Protein AF-A0A5K8AFX7-F1 (afdb_monomer)

Structure (mmCIF, N/CA/C/O backbone):
data_AF-A0A5K8AFX7-F1
#
_entry.id   AF-A0A5K8AFX7-F1
#
loop_
_atom_site.group_PDB
_atom_site.id
_atom_site.type_symbol
_atom_site.label_atom_id
_atom_site.label_alt_id
_atom_site.label_comp_id
_atom_site.label_asym_id
_atom_site.label_entity_id
_atom_site.label_seq_id
_atom_site.pdbx_PDB_ins_code
_atom_site.Cartn_x
_atom_site.Cartn_y
_atom_site.Cartn_z
_atom_site.occupancy
_atom_site.B_iso_or_equiv
_atom_site.auth_seq_id
_atom_site.auth_comp_id
_atom_site.auth_asym_id
_atom_site.auth_atom_id
_atom_site.pdbx_PDB_model_num
ATOM 1 N N . MET A 1 1 ? 20.899 23.010 -37.017 1.00 44.38 1 MET A N 1
ATOM 2 C CA . MET A 1 1 ? 21.770 23.442 -35.903 1.00 44.38 1 MET A CA 1
ATOM 3 C C . MET A 1 1 ? 21.121 23.046 -34.572 1.00 44.38 1 MET A C 1
ATOM 5 O O . MET A 1 1 ? 20.291 23.799 -34.090 1.00 44.38 1 MET A O 1
ATOM 9 N N . PRO A 1 2 ? 21.438 21.874 -33.989 1.00 50.75 2 PRO A N 1
ATOM 10 C CA . PRO A 1 2 ? 20.980 21.478 -32.644 1.00 50.75 2 PRO A CA 1
ATOM 11 C C . PRO A 1 2 ? 21.749 22.165 -31.497 1.00 50.75 2 PRO A C 1
ATOM 13 O O . PRO A 1 2 ? 21.364 22.061 -30.339 1.00 50.75 2 PRO A O 1
ATOM 16 N N . ALA A 1 3 ? 22.841 22.873 -31.802 1.00 48.16 3 ALA A N 1
ATOM 17 C CA . ALA A 1 3 ? 23.833 23.356 -30.836 1.00 48.16 3 ALA A CA 1
ATOM 18 C C . ALA A 1 3 ? 23.407 24.559 -29.958 1.00 48.16 3 ALA A C 1
ATOM 20 O O . ALA A 1 3 ? 24.228 25.065 -29.203 1.00 48.16 3 ALA A O 1
ATOM 21 N N . GLN A 1 4 ? 22.159 25.033 -30.054 1.00 48.62 4 GLN A N 1
ATOM 22 C CA . GLN A 1 4 ? 21.640 26.168 -29.262 1.00 48.62 4 GLN A CA 1
ATOM 23 C C . GLN A 1 4 ? 20.670 25.755 -28.148 1.00 48.62 4 GLN A C 1
ATOM 25 O O . GLN A 1 4 ? 20.124 26.604 -27.450 1.00 48.62 4 GLN A O 1
ATOM 30 N N . LEU A 1 5 ? 20.434 24.458 -27.994 1.00 48.72 5 LEU A N 1
ATOM 31 C CA . LEU A 1 5 ? 19.514 23.905 -27.011 1.00 48.72 5 LEU A CA 1
ATOM 32 C C . LEU A 1 5 ? 20.309 23.375 -25.813 1.00 48.72 5 LEU A C 1
ATOM 34 O O . LEU A 1 5 ? 21.374 22.785 -25.997 1.00 48.72 5 LEU A O 1
ATOM 38 N N . SER A 1 6 ? 19.804 23.582 -24.591 1.00 57.97 6 SER A N 1
ATOM 39 C CA . SER A 1 6 ? 20.392 22.963 -23.395 1.00 57.97 6 SER A CA 1
ATOM 40 C C . SER A 1 6 ? 20.375 21.434 -23.531 1.00 57.97 6 SER A C 1
ATOM 42 O O . SER A 1 6 ? 19.555 20.895 -24.276 1.00 57.97 6 SER A O 1
ATOM 44 N N . GLY A 1 7 ? 21.247 20.717 -22.811 1.00 60.28 7 GLY A N 1
ATOM 45 C CA . GLY A 1 7 ? 21.306 19.247 -22.885 1.00 60.28 7 GLY A CA 1
ATOM 46 C C . GLY A 1 7 ? 19.930 18.583 -22.716 1.00 60.28 7 GLY A C 1
ATOM 47 O O . GLY A 1 7 ? 19.561 17.725 -23.512 1.00 60.28 7 GLY A O 1
ATOM 48 N N . GLY A 1 8 ? 19.103 19.087 -21.791 1.00 62.56 8 GLY A N 1
ATOM 49 C CA . GLY A 1 8 ? 17.728 18.607 -21.599 1.00 62.56 8 GLY A CA 1
ATOM 50 C C . GLY A 1 8 ? 16.756 18.960 -22.736 1.00 62.56 8 GLY A C 1
ATOM 51 O O . GLY A 1 8 ? 15.809 18.223 -22.986 1.00 62.56 8 GLY A O 1
ATOM 52 N N . MET A 1 9 ? 16.975 20.056 -23.469 1.00 62.50 9 MET A N 1
ATOM 53 C CA . MET A 1 9 ? 16.182 20.387 -24.662 1.00 62.50 9 MET A CA 1
ATOM 54 C C . MET A 1 9 ? 16.579 19.529 -25.871 1.00 62.50 9 MET A C 1
ATOM 56 O O . MET A 1 9 ? 15.711 19.114 -26.634 1.00 62.50 9 MET A O 1
ATOM 60 N N . GLN A 1 10 ? 17.868 19.218 -26.044 1.00 61.81 10 GLN A N 1
ATOM 61 C CA . GLN A 1 10 ? 18.323 18.314 -27.109 1.00 61.81 10 GLN A CA 1
ATOM 62 C C . GLN A 1 10 ? 17.774 16.897 -26.922 1.00 61.81 10 GLN A C 1
ATOM 64 O O . GLN A 1 10 ? 17.395 16.243 -27.895 1.00 61.81 10 GLN A O 1
ATOM 69 N N . GLN A 1 11 ? 17.682 16.442 -25.675 1.00 58.56 11 GLN A N 1
ATOM 70 C CA . GLN A 1 11 ? 17.148 15.124 -25.360 1.00 58.56 11 GLN A CA 1
ATOM 71 C C . GLN A 1 11 ? 15.632 15.028 -25.543 1.00 58.56 11 GLN A C 1
ATOM 73 O O . GLN A 1 11 ? 15.166 14.063 -26.150 1.00 58.56 11 GLN A O 1
ATOM 78 N N . ARG A 1 12 ? 14.875 16.064 -25.151 1.00 65.31 12 ARG A N 1
ATOM 79 C CA . ARG A 1 12 ? 13.441 16.162 -25.478 1.00 65.31 12 ARG A CA 1
ATOM 80 C C . ARG A 1 12 ? 13.184 16.097 -26.976 1.00 65.31 12 ARG A C 1
ATOM 82 O O . ARG A 1 12 ? 12.272 15.407 -27.400 1.00 65.31 12 ARG A O 1
ATOM 89 N N . VAL A 1 13 ? 14.013 16.750 -27.794 1.00 70.06 13 VAL A N 1
ATOM 90 C CA . VAL A 1 13 ? 13.894 16.680 -29.261 1.00 70.06 13 VAL A CA 1
ATOM 91 C C . VAL A 1 13 ? 14.165 15.264 -29.786 1.00 70.06 13 VAL A C 1
ATOM 93 O O . VAL A 1 13 ? 13.505 14.830 -30.727 1.00 70.06 13 VAL A O 1
ATOM 96 N N . GLY A 1 14 ? 15.105 14.527 -29.187 1.00 66.88 14 GLY A N 1
ATOM 97 C CA . GLY A 1 14 ? 15.392 13.136 -29.549 1.00 66.88 14 GLY A CA 1
ATOM 98 C C . GLY A 1 14 ? 14.233 12.185 -29.243 1.00 66.88 14 GLY A C 1
ATOM 99 O O . GLY A 1 14 ? 13.843 11.410 -30.117 1.00 66.88 14 GLY A O 1
ATOM 100 N N . LEU A 1 15 ? 13.659 12.295 -28.041 1.00 67.25 15 LEU A N 1
ATOM 101 C CA . LEU A 1 15 ? 12.534 11.473 -27.590 1.00 67.25 15 LEU A CA 1
ATOM 102 C C . LEU A 1 15 ? 11.233 11.848 -28.314 1.00 67.25 15 LEU A C 1
ATOM 104 O O . LEU A 1 15 ? 10.560 10.981 -28.862 1.00 67.25 15 LEU A O 1
ATOM 108 N N . ALA A 1 16 ? 10.944 13.146 -28.435 1.00 65.62 16 ALA A N 1
ATOM 109 C CA . ALA A 1 16 ? 9.805 13.648 -29.198 1.00 65.62 16 ALA A CA 1
ATOM 110 C C . ALA A 1 16 ? 9.885 13.243 -30.673 1.00 65.62 16 ALA A C 1
ATOM 112 O O . ALA A 1 16 ? 8.862 12.949 -31.271 1.00 65.62 16 ALA A O 1
ATOM 113 N N . ARG A 1 17 ? 11.082 13.167 -31.272 1.00 68.44 17 ARG A N 1
ATOM 114 C CA . ARG A 1 17 ? 11.242 12.663 -32.645 1.00 68.44 17 ARG A CA 1
ATOM 115 C C . ARG A 1 17 ? 10.926 11.170 -32.758 1.00 68.44 17 ARG A C 1
ATOM 117 O O . ARG A 1 17 ? 10.368 10.770 -33.772 1.00 68.44 17 ARG A O 1
ATOM 124 N N . ALA A 1 18 ? 11.285 10.365 -31.757 1.00 65.00 18 ALA A N 1
ATOM 125 C CA . ALA A 1 18 ? 10.925 8.948 -31.722 1.00 65.00 18 ALA A CA 1
ATOM 126 C C . ALA A 1 18 ? 9.407 8.756 -31.536 1.00 65.00 18 ALA A C 1
ATOM 128 O O . ALA A 1 18 ? 8.814 7.936 -32.224 1.00 65.00 18 ALA A O 1
ATOM 129 N N . LEU A 1 19 ? 8.774 9.577 -30.692 1.00 62.88 19 LEU A N 1
ATOM 130 C CA . LEU A 1 19 ? 7.328 9.555 -30.425 1.00 62.88 19 LEU A CA 1
ATOM 131 C C . LEU A 1 19 ? 6.469 10.169 -31.544 1.00 62.88 19 LEU A C 1
ATOM 133 O O . LEU A 1 19 ? 5.328 9.751 -31.746 1.00 62.88 19 LEU A O 1
ATOM 137 N N . ALA A 1 20 ? 7.015 11.145 -32.277 1.00 64.19 20 ALA A N 1
ATOM 138 C CA . ALA A 1 20 ? 6.378 11.798 -33.424 1.00 64.19 20 ALA A CA 1
ATOM 139 C C . ALA A 1 20 ? 6.356 10.915 -34.679 1.00 64.19 20 ALA A C 1
ATOM 141 O O . ALA A 1 20 ? 5.680 11.252 -35.651 1.00 64.19 20 ALA A O 1
ATOM 142 N N . LEU A 1 21 ? 7.085 9.795 -34.676 1.00 64.94 21 LEU A N 1
ATOM 143 C CA . LEU A 1 21 ? 6.843 8.726 -35.634 1.00 64.94 21 LEU A CA 1
ATOM 144 C C . LEU A 1 21 ? 5.501 8.093 -35.275 1.00 64.94 21 LEU A C 1
ATOM 146 O O . LEU A 1 21 ? 5.313 7.620 -34.155 1.00 64.94 21 LEU A O 1
ATOM 150 N N . ASP A 1 22 ? 4.561 8.096 -36.214 1.00 68.44 22 ASP A N 1
ATOM 151 C CA . ASP A 1 22 ? 3.226 7.511 -36.061 1.00 68.44 22 ASP A CA 1
ATOM 152 C C . ASP A 1 22 ? 3.280 5.970 -36.097 1.00 68.44 22 ASP A C 1
ATOM 154 O O . ASP A 1 22 ? 2.749 5.321 -36.990 1.00 68.44 22 ASP A O 1
ATOM 158 N N . ALA A 1 23 ? 4.053 5.383 -35.181 1.00 75.19 23 ALA A N 1
ATOM 159 C CA . ALA A 1 23 ? 4.210 3.948 -35.003 1.00 75.19 23 ALA A CA 1
ATOM 160 C C . ALA A 1 23 ? 3.398 3.480 -33.792 1.00 75.19 23 ALA A C 1
ATOM 162 O O . ALA A 1 23 ? 3.506 4.074 -32.723 1.00 75.19 23 ALA A O 1
ATOM 163 N N . ASP A 1 24 ? 2.645 2.389 -33.935 1.00 83.19 24 ASP A N 1
ATOM 164 C CA . ASP A 1 24 ? 1.852 1.806 -32.839 1.00 83.19 24 ASP A CA 1
ATOM 165 C C . ASP A 1 24 ? 2.723 1.135 -31.760 1.00 83.19 24 ASP A C 1
ATOM 167 O O . ASP A 1 24 ? 2.316 1.004 -30.601 1.00 83.19 24 ASP A O 1
ATOM 171 N N . ILE A 1 25 ? 3.928 0.698 -32.149 1.00 87.50 25 ILE A N 1
ATOM 172 C CA . ILE A 1 25 ? 4.884 -0.015 -31.299 1.00 87.50 25 ILE A CA 1
ATOM 173 C C . ILE A 1 25 ? 6.254 0.648 -31.402 1.00 87.50 25 ILE A C 1
ATOM 175 O O . ILE A 1 25 ? 6.782 0.846 -32.499 1.00 87.50 25 ILE A O 1
ATOM 179 N N . MET A 1 26 ? 6.858 0.927 -30.251 1.00 86.00 26 MET A N 1
ATOM 180 C CA . MET A 1 26 ? 8.227 1.414 -30.137 1.00 86.00 26 MET A CA 1
ATOM 181 C C . MET A 1 26 ? 9.096 0.385 -29.423 1.00 86.00 26 MET A C 1
ATOM 183 O O . MET A 1 26 ? 8.737 -0.111 -28.359 1.00 86.00 26 MET A O 1
ATOM 187 N N . LEU A 1 27 ? 10.259 0.094 -30.000 1.00 88.44 27 LEU A N 1
ATOM 188 C CA . LEU A 1 27 ? 11.288 -0.728 -29.374 1.00 88.44 27 LEU A CA 1
ATOM 189 C C . LEU A 1 27 ? 12.399 0.190 -28.864 1.00 88.44 27 LEU A C 1
ATOM 191 O O . LEU A 1 27 ? 12.943 0.989 -29.629 1.00 88.44 27 LEU A O 1
ATOM 195 N N . MET A 1 28 ? 12.731 0.073 -27.585 1.00 87.94 28 MET A N 1
ATOM 196 C CA . MET A 1 28 ? 13.790 0.841 -26.938 1.00 87.94 28 MET A CA 1
ATOM 197 C C . MET A 1 28 ? 14.795 -0.138 -26.339 1.00 87.94 28 MET A C 1
ATOM 199 O O . MET A 1 28 ? 14.543 -0.712 -25.285 1.00 87.94 28 MET A O 1
ATOM 203 N N . ASP A 1 29 ? 15.912 -0.337 -27.038 1.00 90.56 29 ASP A N 1
ATOM 204 C CA . ASP A 1 29 ? 16.983 -1.241 -26.617 1.00 90.56 29 ASP A CA 1
ATOM 205 C C . ASP A 1 29 ? 18.070 -0.467 -25.865 1.00 90.56 29 ASP A C 1
ATOM 207 O O . ASP A 1 29 ? 18.747 0.376 -26.458 1.00 90.56 29 ASP A O 1
ATOM 211 N N . GLU A 1 30 ? 18.151 -0.677 -24.548 1.00 88.12 30 GLU A N 1
ATOM 212 C CA . GLU A 1 30 ? 19.068 -0.008 -23.615 1.00 88.12 30 GLU A CA 1
ATOM 213 C C . GLU A 1 30 ? 19.170 1.518 -23.801 1.00 88.12 30 GLU A C 1
ATOM 215 O O . GLU A 1 30 ? 20.231 2.131 -23.661 1.00 88.12 30 GLU A O 1
ATOM 220 N N . ALA A 1 31 ? 18.044 2.167 -24.109 1.00 84.56 31 ALA A N 1
ATOM 221 C CA . ALA A 1 31 ? 18.026 3.554 -24.578 1.00 84.56 31 ALA A CA 1
ATOM 222 C C . ALA A 1 31 ? 18.625 4.574 -23.585 1.00 84.56 31 ALA A C 1
ATOM 224 O O . ALA A 1 31 ? 18.995 5.680 -23.991 1.00 84.56 31 ALA A O 1
ATOM 225 N N . PHE A 1 32 ? 18.724 4.222 -22.298 1.00 86.62 32 PHE A N 1
ATOM 226 C CA . PHE A 1 32 ? 19.226 5.097 -21.237 1.00 86.62 32 PHE A CA 1
ATOM 227 C C . PHE A 1 32 ? 20.530 4.621 -20.575 1.00 86.62 32 PHE A C 1
ATOM 229 O O . PHE A 1 32 ? 21.060 5.333 -19.714 1.00 86.62 32 PHE A O 1
ATOM 236 N N . SER A 1 33 ? 21.091 3.476 -20.985 1.00 83.50 33 SER A N 1
ATOM 237 C CA . SER A 1 33 ? 22.254 2.872 -20.312 1.00 83.50 33 SER A CA 1
ATOM 238 C C . SER A 1 33 ? 23.506 3.756 -20.384 1.00 83.50 33 SER A C 1
ATOM 240 O O . SER A 1 33 ? 24.252 3.868 -19.411 1.00 83.50 33 SER A O 1
ATOM 242 N N . ALA A 1 34 ? 23.688 4.471 -21.498 1.00 82.50 34 ALA A N 1
ATOM 243 C CA . ALA A 1 34 ? 24.818 5.373 -21.733 1.00 82.50 34 ALA A CA 1
ATOM 244 C C . ALA A 1 34 ? 24.694 6.756 -21.054 1.00 82.50 34 ALA A C 1
ATOM 246 O O . ALA A 1 34 ? 25.608 7.577 -21.168 1.00 82.50 34 ALA A O 1
ATOM 247 N N . LEU A 1 35 ? 23.570 7.047 -20.391 1.00 83.94 35 LEU A N 1
ATOM 248 C CA . LEU A 1 35 ? 23.326 8.335 -19.737 1.00 83.94 35 LEU A CA 1
ATOM 249 C C . LEU A 1 35 ? 23.822 8.321 -18.289 1.00 83.94 35 LEU A C 1
ATOM 251 O O . LEU A 1 35 ? 23.743 7.300 -17.599 1.00 83.94 35 LEU A O 1
ATOM 255 N N . ASP A 1 36 ? 24.292 9.476 -17.811 1.00 88.44 36 ASP A N 1
ATOM 256 C CA . ASP A 1 36 ? 24.600 9.653 -16.393 1.00 88.44 36 ASP A CA 1
ATOM 257 C C . ASP A 1 36 ? 23.333 9.520 -15.523 1.00 88.44 36 ASP A C 1
ATOM 259 O O . ASP A 1 36 ? 22.224 9.751 -16.015 1.00 88.44 36 ASP A O 1
ATOM 263 N N . PRO A 1 37 ? 23.460 9.177 -14.226 1.00 84.00 37 PRO A N 1
ATOM 264 C CA . PRO A 1 37 ? 22.308 8.838 -13.389 1.00 84.00 37 PRO A CA 1
ATOM 265 C C . PRO A 1 37 ? 21.235 9.931 -13.282 1.00 84.00 37 PRO A C 1
ATOM 267 O O . PRO A 1 37 ? 20.044 9.623 -13.214 1.00 84.00 37 PRO A O 1
ATOM 270 N N . LEU A 1 38 ? 21.631 11.210 -13.269 1.00 85.50 38 LEU A N 1
ATOM 271 C CA . LEU A 1 38 ? 20.681 12.317 -13.144 1.00 85.50 38 LEU A CA 1
ATOM 272 C C . LEU A 1 38 ? 19.900 12.504 -14.444 1.00 85.50 38 LEU A C 1
ATOM 274 O O . LEU A 1 38 ? 18.673 12.614 -14.431 1.00 85.50 38 LEU A O 1
ATOM 278 N N . ILE A 1 39 ? 20.615 12.527 -15.566 1.00 82.44 39 ILE A N 1
ATOM 279 C CA . ILE A 1 39 ? 20.017 12.655 -16.890 1.00 82.44 39 ILE A CA 1
ATOM 280 C C . ILE A 1 39 ? 19.134 11.447 -17.210 1.00 82.44 39 ILE A C 1
ATOM 282 O O . ILE A 1 39 ? 18.016 11.629 -17.687 1.00 82.44 39 ILE A O 1
ATOM 286 N N . ARG A 1 40 ? 19.594 10.231 -16.901 1.00 86.88 40 ARG A N 1
ATOM 287 C CA . ARG A 1 40 ? 18.824 8.989 -17.032 1.00 86.88 40 ARG A CA 1
ATOM 288 C C . ARG A 1 40 ? 17.472 9.108 -16.339 1.00 86.88 40 ARG A C 1
ATOM 290 O O . ARG A 1 40 ? 16.441 8.910 -16.974 1.00 86.88 40 ARG A O 1
ATOM 297 N N . LYS A 1 41 ? 17.468 9.505 -15.063 1.00 86.56 41 LYS A N 1
ATOM 298 C CA . LYS A 1 41 ? 16.233 9.666 -14.290 1.00 86.56 41 LYS A CA 1
ATOM 299 C C . LYS A 1 41 ? 15.278 10.670 -14.940 1.00 86.56 41 LYS A C 1
ATOM 301 O O . LYS A 1 41 ? 14.104 10.354 -15.101 1.00 86.56 41 LYS A O 1
ATOM 306 N N . ASN A 1 42 ? 15.791 11.832 -15.348 1.00 85.38 42 ASN A N 1
ATOM 307 C CA . ASN A 1 42 ? 14.984 12.860 -16.009 1.00 85.38 42 ASN A CA 1
ATOM 308 C C . ASN A 1 42 ? 14.376 12.351 -17.326 1.00 85.38 42 ASN A C 1
ATOM 310 O O . ASN A 1 42 ? 13.229 12.655 -17.629 1.00 85.38 42 ASN A O 1
ATOM 314 N N . MET A 1 43 ? 15.130 11.568 -18.101 1.00 86.00 43 MET A N 1
ATOM 315 C CA . MET A 1 43 ? 14.655 10.999 -19.364 1.00 86.00 43 MET A CA 1
ATOM 316 C C . MET A 1 43 ? 13.572 9.943 -19.171 1.00 86.00 43 MET A C 1
ATOM 318 O O . MET A 1 43 ? 12.619 9.902 -19.944 1.00 86.00 43 MET A O 1
ATOM 322 N N . GLN A 1 44 ? 13.701 9.117 -18.137 1.00 89.69 44 GLN A N 1
ATOM 323 C CA . GLN A 1 44 ? 12.665 8.163 -17.748 1.00 89.69 44 GLN A CA 1
ATOM 324 C C . GLN A 1 44 ? 11.381 8.878 -17.306 1.00 89.69 44 GLN A C 1
ATOM 326 O O . GLN A 1 44 ? 10.296 8.476 -17.710 1.00 89.69 44 GLN A O 1
ATOM 331 N N . ASP A 1 45 ? 11.501 9.946 -16.507 1.00 88.19 45 ASP A N 1
ATOM 332 C CA . ASP A 1 45 ? 10.350 10.741 -16.056 1.00 88.19 45 ASP A CA 1
ATOM 333 C C . ASP A 1 45 ? 9.636 11.406 -17.249 1.00 88.19 45 ASP A C 1
ATOM 335 O O . ASP A 1 45 ? 8.410 11.392 -17.334 1.00 88.19 45 ASP A O 1
ATOM 339 N N . GLU A 1 46 ? 10.397 11.932 -18.215 1.00 84.75 46 GLU A N 1
ATOM 340 C CA . GLU A 1 46 ? 9.835 12.504 -19.445 1.00 84.75 46 GLU A CA 1
ATOM 341 C C . GLU A 1 46 ? 9.161 11.428 -20.316 1.00 84.75 46 GLU A C 1
ATOM 343 O O . GLU A 1 46 ? 8.100 11.679 -20.881 1.00 84.75 46 GLU A O 1
ATOM 348 N N . LEU A 1 47 ? 9.742 10.224 -20.413 1.00 85.62 47 LEU A N 1
ATOM 349 C CA . LEU A 1 47 ? 9.134 9.107 -21.142 1.00 85.62 47 LEU A CA 1
ATOM 350 C C . LEU A 1 47 ? 7.778 8.721 -20.543 1.00 85.62 47 LEU A C 1
ATOM 352 O O . LEU A 1 47 ? 6.822 8.565 -21.298 1.00 85.62 47 LEU A O 1
ATOM 356 N N . LEU A 1 48 ? 7.691 8.604 -19.215 1.00 86.69 48 LEU A N 1
ATOM 357 C CA . LEU A 1 48 ? 6.436 8.321 -18.514 1.00 86.69 48 LEU A CA 1
ATOM 358 C C . LEU A 1 48 ? 5.389 9.403 -18.789 1.00 86.69 48 LEU A C 1
ATOM 360 O O . LEU A 1 48 ? 4.281 9.086 -19.211 1.00 86.69 48 LEU A O 1
ATOM 364 N N . SER A 1 49 ? 5.765 10.677 -18.642 1.00 84.44 49 SER A N 1
ATOM 365 C CA . SER A 1 49 ? 4.852 11.794 -18.910 1.00 84.44 49 SER A CA 1
ATOM 366 C C . SER A 1 49 ? 4.356 11.808 -20.358 1.00 84.44 49 SER A C 1
ATOM 368 O O . SER A 1 49 ? 3.186 12.078 -20.599 1.00 84.44 49 SER A O 1
ATOM 370 N N . LEU A 1 50 ? 5.219 11.512 -21.332 1.00 79.56 50 LEU A N 1
ATOM 371 C CA . LEU A 1 50 ? 4.817 11.465 -22.740 1.00 79.56 50 LEU A CA 1
ATOM 372 C C . LEU A 1 50 ? 3.945 10.247 -23.049 1.00 79.56 50 LEU A C 1
ATOM 374 O O . LEU A 1 50 ? 3.075 10.314 -23.916 1.00 79.56 50 LEU A O 1
ATOM 378 N N . GLN A 1 51 ? 4.174 9.134 -22.361 1.00 81.00 51 GLN A N 1
ATOM 379 C CA . GLN A 1 51 ? 3.397 7.920 -22.541 1.00 81.00 51 GLN A CA 1
ATOM 380 C C . GLN A 1 51 ? 1.946 8.082 -22.064 1.00 81.00 51 GLN A C 1
ATOM 382 O O . GLN A 1 51 ? 1.048 7.521 -22.697 1.00 81.00 51 GLN A O 1
ATOM 387 N N . GLU A 1 52 ? 1.705 8.887 -21.023 1.00 81.00 52 GLU A N 1
ATOM 388 C CA . GLU A 1 52 ? 0.351 9.255 -20.577 1.00 81.00 52 GLU A CA 1
ATOM 389 C C . GLU A 1 52 ? -0.466 9.924 -21.697 1.00 81.00 52 GLU A C 1
ATOM 391 O O . GLU A 1 52 ? -1.654 9.635 -21.847 1.00 81.00 52 GLU A O 1
ATOM 396 N N . ASP A 1 53 ? 0.182 10.749 -22.526 1.00 78.50 53 ASP A N 1
ATOM 397 C CA . ASP A 1 53 ? -0.464 11.481 -23.622 1.00 78.50 53 ASP A CA 1
ATOM 398 C C . ASP A 1 53 ? -0.567 10.665 -24.923 1.00 78.50 53 ASP A C 1
ATOM 400 O O . ASP A 1 53 ? -1.553 10.762 -25.656 1.00 78.50 53 ASP A O 1
ATOM 404 N N . VAL A 1 54 ? 0.475 9.894 -25.254 1.00 76.81 54 VAL A N 1
ATOM 405 C CA . VAL A 1 54 ? 0.634 9.257 -26.574 1.00 76.81 54 VAL A CA 1
ATOM 406 C C . VAL A 1 54 ? 0.071 7.828 -26.612 1.00 76.81 54 VAL A C 1
ATOM 408 O O . VAL A 1 54 ? -0.330 7.367 -27.681 1.00 76.81 54 VAL A O 1
ATOM 411 N N . GLN A 1 55 ? 0.020 7.136 -25.465 1.00 81.25 55 GLN A N 1
ATOM 412 C CA . GLN A 1 55 ? -0.561 5.795 -25.282 1.00 81.25 55 GLN A CA 1
ATOM 413 C C . GLN A 1 55 ? -0.113 4.734 -26.312 1.00 81.25 55 GLN A C 1
ATOM 415 O O . GLN A 1 55 ? -0.907 3.906 -26.764 1.00 81.25 55 GLN A O 1
ATOM 420 N N . LYS A 1 56 ? 1.171 4.734 -26.691 1.00 83.69 56 LYS A N 1
ATOM 421 C CA . LYS A 1 56 ? 1.749 3.754 -27.633 1.00 83.69 56 LYS A CA 1
ATOM 422 C C . LYS A 1 56 ? 2.293 2.529 -26.911 1.00 83.69 56 LYS A C 1
ATOM 424 O O . LYS A 1 56 ? 2.693 2.613 -25.760 1.00 83.69 56 LYS A O 1
ATOM 429 N N . THR A 1 57 ? 2.380 1.378 -27.572 1.00 89.25 57 THR A N 1
ATOM 430 C CA . THR A 1 57 ? 3.018 0.215 -26.929 1.00 89.25 57 THR A CA 1
ATOM 431 C C . THR A 1 57 ? 4.536 0.381 -26.953 1.00 89.25 57 THR A C 1
ATOM 433 O O . THR A 1 57 ? 5.121 0.527 -28.026 1.00 89.25 57 THR A O 1
ATOM 436 N N . ILE A 1 58 ? 5.187 0.326 -25.791 1.00 89.38 58 ILE A N 1
ATOM 437 C CA . ILE A 1 58 ? 6.647 0.421 -25.676 1.00 89.38 58 ILE A CA 1
ATOM 438 C C . ILE A 1 58 ? 7.201 -0.915 -25.196 1.00 89.38 58 ILE A C 1
ATOM 440 O O . ILE A 1 58 ? 6.840 -1.402 -24.129 1.00 89.38 58 ILE A O 1
ATOM 444 N N . ILE A 1 59 ? 8.100 -1.499 -25.982 1.00 92.75 59 ILE A N 1
ATOM 445 C CA . ILE A 1 59 ? 8.925 -2.627 -25.561 1.00 92.75 59 ILE A CA 1
ATOM 446 C C . ILE A 1 59 ? 10.271 -2.048 -25.140 1.00 92.75 59 ILE A C 1
ATOM 448 O O . ILE A 1 59 ? 11.086 -1.663 -25.982 1.00 92.75 59 ILE A O 1
ATOM 452 N N . PHE A 1 60 ? 10.467 -1.954 -23.830 1.00 92.31 60 PHE A N 1
ATOM 453 C CA . PHE A 1 60 ? 11.682 -1.434 -23.221 1.00 92.31 60 PHE A CA 1
ATOM 454 C C . PHE A 1 60 ? 12.582 -2.593 -22.784 1.00 92.31 60 PHE A C 1
ATOM 456 O O . PHE A 1 60 ? 12.139 -3.483 -22.058 1.00 92.31 60 PHE A O 1
ATOM 463 N N . ILE A 1 61 ? 13.830 -2.592 -23.247 1.00 93.50 61 ILE A N 1
ATOM 464 C CA . ILE A 1 61 ? 14.841 -3.595 -22.908 1.00 93.50 61 ILE A CA 1
ATOM 465 C C . ILE A 1 61 ? 15.903 -2.906 -22.058 1.00 93.50 61 ILE A C 1
ATOM 467 O O . ILE A 1 61 ? 16.483 -1.900 -22.468 1.00 93.50 61 ILE A O 1
ATOM 471 N N . SER A 1 62 ? 16.151 -3.456 -20.874 1.00 91.19 62 SER A N 1
ATOM 472 C CA . SER A 1 62 ? 17.201 -2.999 -19.972 1.00 91.19 62 SER A CA 1
ATOM 473 C C . S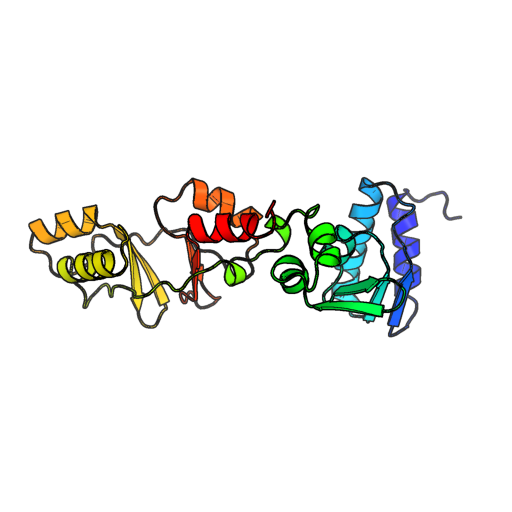ER A 1 62 ? 17.756 -4.166 -19.167 1.00 91.19 62 SER A C 1
ATOM 475 O O . SER A 1 62 ? 17.092 -5.188 -18.983 1.00 91.19 62 SER A O 1
ATOM 477 N N . HIS A 1 63 ? 18.985 -3.995 -18.691 1.00 89.31 63 HIS A N 1
ATOM 478 C CA . HIS A 1 63 ? 19.626 -4.880 -17.725 1.00 89.31 63 HIS A CA 1
ATOM 479 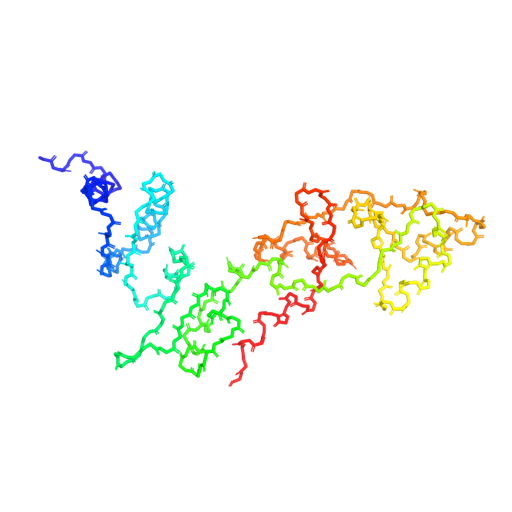C C . HIS A 1 63 ? 19.450 -4.394 -16.276 1.00 89.31 63 HIS A C 1
ATOM 481 O O . HIS A 1 63 ? 19.930 -5.054 -15.359 1.00 89.31 63 HIS A O 1
ATOM 487 N N . ASP A 1 64 ? 18.807 -3.244 -16.068 1.00 87.75 64 ASP A N 1
ATOM 488 C CA . ASP A 1 64 ? 18.593 -2.625 -14.762 1.00 87.75 64 ASP A CA 1
ATOM 489 C C . ASP A 1 64 ? 17.137 -2.838 -14.309 1.00 87.75 64 ASP A C 1
ATOM 491 O O . ASP A 1 64 ? 16.182 -2.415 -14.972 1.00 87.75 64 ASP A O 1
ATOM 495 N N . LEU A 1 65 ? 16.964 -3.522 -13.173 1.00 85.94 65 LEU A N 1
ATOM 496 C CA . LEU A 1 65 ? 15.647 -3.822 -12.621 1.00 85.94 65 LEU A CA 1
ATOM 497 C C . LEU A 1 65 ? 14.924 -2.561 -12.135 1.00 85.94 65 LEU A C 1
ATOM 499 O O . LEU A 1 65 ? 13.709 -2.478 -12.302 1.00 85.94 65 LEU A O 1
ATOM 503 N N . ASP A 1 66 ? 15.635 -1.566 -11.596 1.00 86.38 66 ASP A N 1
ATOM 504 C CA . ASP A 1 66 ? 15.012 -0.314 -11.148 1.00 86.38 66 ASP A CA 1
ATOM 505 C C . ASP A 1 66 ? 14.365 0.428 -12.329 1.00 86.38 66 ASP A C 1
ATOM 507 O O . ASP A 1 66 ? 13.308 1.047 -12.178 1.00 86.38 66 ASP A O 1
ATOM 511 N N . GLU A 1 67 ? 14.954 0.339 -13.528 1.00 89.19 67 GLU A N 1
ATOM 512 C CA . GLU A 1 67 ? 14.348 0.895 -14.741 1.00 89.19 67 GLU A CA 1
ATOM 513 C C . GLU A 1 67 ? 13.082 0.139 -15.137 1.00 89.19 67 GLU A C 1
ATOM 515 O O . GLU A 1 67 ? 12.061 0.764 -15.435 1.00 89.19 67 GLU A O 1
ATOM 520 N N . ALA A 1 68 ? 13.133 -1.195 -15.112 1.00 90.19 68 ALA A N 1
ATOM 521 C CA . ALA A 1 68 ? 11.989 -2.035 -15.445 1.00 90.19 68 ALA A CA 1
ATOM 522 C C . ALA A 1 68 ? 10.824 -1.830 -14.465 1.00 90.19 68 ALA A C 1
ATOM 524 O O . ALA A 1 68 ? 9.677 -1.739 -14.895 1.00 90.19 68 ALA A O 1
ATOM 525 N N . LEU A 1 69 ? 11.111 -1.693 -13.168 1.00 88.12 69 LEU A N 1
ATOM 526 C CA . LEU A 1 69 ? 10.110 -1.432 -12.129 1.00 88.12 69 LEU A CA 1
ATOM 527 C C . LEU A 1 69 ? 9.491 -0.041 -12.244 1.00 88.12 69 LEU A C 1
ATOM 529 O O . LEU A 1 69 ? 8.325 0.141 -11.910 1.00 88.12 69 LEU A O 1
ATOM 533 N N . LYS A 1 70 ? 10.269 0.946 -12.694 1.00 87.25 70 LYS A N 1
ATOM 534 C CA . LYS A 1 70 ? 9.794 2.323 -12.842 1.00 87.25 70 LYS A CA 1
ATOM 535 C C . LYS A 1 70 ? 8.980 2.539 -14.117 1.00 87.25 70 LYS A C 1
ATOM 537 O O . LYS A 1 70 ? 8.033 3.317 -14.096 1.00 87.25 70 LYS A O 1
ATOM 542 N N . LEU A 1 71 ? 9.394 1.930 -15.228 1.00 88.56 71 LEU A N 1
ATOM 543 C CA . LEU A 1 71 ? 8.814 2.177 -16.553 1.00 88.56 71 LEU A CA 1
ATOM 544 C C . LEU A 1 71 ? 7.797 1.120 -16.990 1.00 88.56 71 LEU A C 1
ATOM 546 O O . LEU A 1 71 ? 7.005 1.379 -17.892 1.00 88.56 71 LEU A O 1
ATOM 550 N N . GLY A 1 72 ? 7.878 -0.089 -16.437 1.00 88.88 72 GLY A N 1
ATOM 551 C CA . GLY A 1 72 ? 7.159 -1.246 -16.945 1.00 88.88 72 GLY A CA 1
ATOM 552 C C . GLY A 1 72 ? 5.833 -1.492 -16.239 1.00 88.88 72 GLY A C 1
ATOM 553 O O . GLY A 1 72 ? 5.804 -1.797 -15.052 1.00 88.88 72 GLY A O 1
ATOM 554 N N . ASP A 1 73 ? 4.746 -1.515 -17.010 1.00 88.69 73 ASP A N 1
ATOM 555 C CA . ASP A 1 73 ? 3.460 -2.063 -16.551 1.00 88.69 73 ASP A CA 1
ATOM 556 C C . ASP A 1 73 ? 3.538 -3.589 -16.361 1.00 88.69 73 ASP A C 1
ATOM 558 O O . ASP A 1 73 ? 2.893 -4.179 -15.491 1.00 88.69 73 ASP A O 1
ATOM 562 N N . ARG A 1 74 ? 4.337 -4.247 -17.212 1.00 93.25 74 ARG A N 1
ATOM 563 C CA . ARG A 1 74 ? 4.592 -5.688 -17.194 1.00 93.25 74 ARG A CA 1
ATOM 564 C C . ARG A 1 74 ? 6.066 -5.951 -17.445 1.00 93.25 74 ARG A C 1
ATOM 566 O O . ARG A 1 74 ? 6.621 -5.495 -18.442 1.00 93.25 74 ARG A O 1
ATOM 573 N N . ILE A 1 75 ? 6.671 -6.747 -16.577 1.00 94.38 75 ILE A N 1
ATOM 574 C CA . ILE A 1 75 ? 8.092 -7.075 -16.621 1.00 94.38 75 ILE A CA 1
ATOM 575 C C . ILE A 1 75 ? 8.246 -8.512 -17.105 1.00 94.38 75 ILE A C 1
ATOM 577 O O . ILE A 1 75 ? 7.507 -9.407 -16.689 1.00 94.38 75 ILE A O 1
ATOM 581 N N . VAL A 1 76 ? 9.204 -8.729 -18.003 1.00 95.12 76 VAL A N 1
ATOM 582 C CA . VAL A 1 76 ? 9.622 -10.053 -18.468 1.00 95.12 76 VAL A CA 1
ATOM 583 C C . VAL A 1 76 ? 11.105 -10.190 -18.160 1.00 95.12 76 VAL A C 1
ATOM 585 O O . VAL A 1 76 ? 11.932 -9.522 -18.773 1.00 95.12 76 VAL A O 1
ATOM 588 N N . LEU A 1 77 ? 11.440 -11.061 -17.214 1.00 93.19 77 LEU A N 1
ATOM 589 C CA . LEU A 1 77 ? 12.819 -11.414 -16.907 1.00 93.19 77 LEU A CA 1
ATOM 590 C C . LEU A 1 77 ? 13.249 -12.576 -17.796 1.00 93.19 77 LEU A C 1
ATOM 592 O O . LEU A 1 77 ? 12.539 -13.579 -17.929 1.00 93.19 77 LEU A O 1
ATOM 596 N N . MET A 1 78 ? 14.435 -12.453 -18.385 1.00 92.56 78 MET A N 1
ATOM 597 C CA . MET A 1 78 ? 15.011 -13.458 -19.271 1.00 92.56 78 MET A CA 1
ATOM 598 C C . MET A 1 78 ? 16.406 -13.862 -18.801 1.00 92.56 78 MET A C 1
ATOM 600 O O . MET A 1 78 ? 17.180 -13.026 -18.345 1.00 92.56 78 MET A O 1
ATOM 604 N N . LYS A 1 79 ? 16.740 -15.144 -18.956 1.00 89.88 79 LYS A N 1
ATOM 605 C CA . LYS A 1 79 ? 18.074 -15.700 -18.712 1.00 89.88 79 LYS A CA 1
ATOM 606 C C . LYS A 1 79 ? 18.392 -16.731 -19.786 1.00 89.88 79 LYS A C 1
ATOM 608 O O . LYS A 1 79 ? 17.551 -17.569 -20.098 1.00 89.88 79 LYS A O 1
ATOM 613 N N . ASP A 1 80 ? 19.590 -16.656 -20.363 1.00 91.75 80 ASP A N 1
ATOM 614 C CA . ASP A 1 80 ? 20.070 -17.601 -21.385 1.00 91.75 80 ASP A CA 1
ATOM 615 C C . ASP A 1 80 ? 19.092 -17.776 -22.570 1.00 91.75 80 ASP A C 1
ATOM 617 O O . ASP A 1 80 ? 18.941 -18.858 -23.135 1.00 91.75 80 ASP A O 1
ATOM 621 N N . GLY A 1 81 ? 18.389 -16.698 -22.940 1.00 91.38 81 GLY A N 1
ATOM 622 C CA . GLY A 1 81 ? 17.394 -16.691 -24.020 1.00 91.38 81 GLY A CA 1
ATOM 623 C C . GLY A 1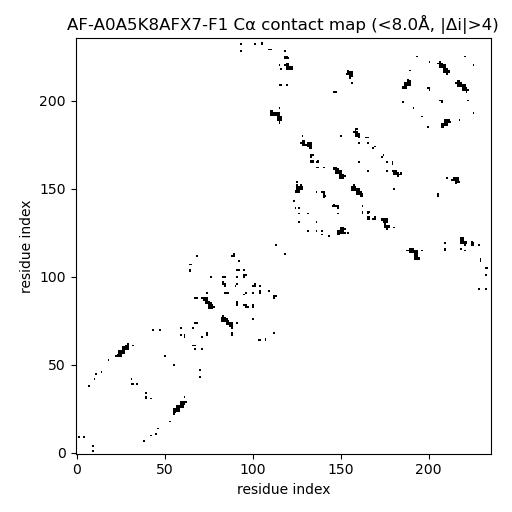 81 ? 16.021 -17.270 -23.654 1.00 91.38 81 GLY A C 1
ATOM 624 O O . GLY A 1 81 ? 15.135 -17.293 -24.507 1.00 91.38 81 GLY A O 1
ATOM 625 N N . ALA A 1 82 ? 15.812 -17.701 -22.409 1.00 93.38 82 ALA A N 1
ATOM 626 C CA . ALA A 1 82 ? 14.530 -18.185 -21.904 1.00 93.38 82 ALA A CA 1
ATOM 627 C C . ALA A 1 82 ? 13.881 -17.166 -20.958 1.00 93.38 82 ALA A C 1
ATOM 629 O O . ALA A 1 82 ? 14.563 -16.500 -20.182 1.00 93.38 82 ALA A O 1
ATOM 630 N N . ILE A 1 83 ? 12.550 -17.068 -20.990 1.00 94.44 83 ILE A N 1
ATOM 631 C CA . ILE A 1 83 ? 11.793 -16.303 -19.992 1.00 94.44 83 ILE A CA 1
ATOM 632 C C . ILE A 1 83 ? 11.850 -17.070 -18.673 1.00 94.44 83 ILE A C 1
ATOM 634 O O . ILE A 1 83 ? 11.422 -18.222 -18.611 1.00 94.44 83 ILE A O 1
ATOM 638 N N . VAL A 1 84 ? 12.371 -16.428 -17.631 1.00 94.38 84 VAL A N 1
ATOM 639 C CA . VAL A 1 84 ? 12.429 -17.007 -16.282 1.00 94.38 84 VAL A CA 1
ATOM 640 C C . VAL A 1 84 ? 11.228 -16.604 -15.437 1.00 94.38 84 VAL A C 1
ATOM 642 O O . VAL A 1 84 ? 10.753 -17.414 -14.648 1.00 94.38 84 VAL A O 1
ATOM 645 N N . GLN A 1 85 ? 10.713 -15.386 -15.622 1.00 94.56 85 GLN A N 1
ATOM 646 C CA . GLN A 1 85 ? 9.507 -14.907 -14.951 1.00 94.56 85 GLN A CA 1
ATOM 647 C C . GLN A 1 85 ? 8.864 -13.771 -15.744 1.00 94.56 85 GLN A C 1
ATOM 649 O O . GLN A 1 85 ? 9.544 -13.002 -16.422 1.00 94.56 85 GLN A O 1
ATOM 654 N N . GLN A 1 86 ? 7.545 -13.656 -15.639 1.00 95.12 86 GLN A N 1
ATOM 655 C CA . GLN A 1 86 ? 6.783 -12.527 -16.145 1.00 95.12 86 GLN A CA 1
ATOM 656 C C . GLN A 1 86 ? 5.718 -12.152 -15.119 1.00 95.12 86 GLN A C 1
ATOM 658 O O . GLN A 1 86 ? 5.044 -13.045 -14.608 1.00 95.12 86 GLN A O 1
ATOM 663 N N . GLY A 1 87 ? 5.529 -10.858 -14.880 1.00 93.31 87 GLY A N 1
ATOM 664 C CA . GLY A 1 87 ? 4.511 -10.367 -13.957 1.00 93.31 87 GLY A CA 1
ATOM 665 C C . GLY A 1 87 ? 4.502 -8.851 -13.834 1.00 93.31 87 GLY A C 1
ATOM 666 O O . GLY A 1 87 ? 5.194 -8.150 -14.580 1.00 93.31 87 GLY A O 1
ATOM 667 N N . THR A 1 88 ? 3.707 -8.349 -12.898 1.00 91.25 88 THR A N 1
ATOM 668 C CA . THR A 1 88 ? 3.795 -6.955 -12.443 1.00 91.25 88 THR A CA 1
ATOM 669 C C . THR A 1 88 ? 5.064 -6.741 -11.619 1.00 91.25 88 THR A C 1
ATOM 671 O O . THR A 1 88 ? 5.672 -7.692 -11.125 1.00 91.25 88 THR A O 1
ATOM 674 N N . ALA A 1 89 ? 5.454 -5.481 -11.426 1.00 88.38 89 ALA A N 1
ATOM 675 C CA . ALA A 1 89 ? 6.539 -5.117 -10.517 1.00 88.38 89 ALA A CA 1
ATOM 676 C C . ALA A 1 89 ? 6.370 -5.758 -9.125 1.00 88.38 89 ALA A C 1
ATOM 678 O O . ALA A 1 89 ? 7.316 -6.306 -8.565 1.00 88.38 89 ALA A O 1
ATOM 679 N N . GLU A 1 90 ? 5.145 -5.763 -8.602 1.00 84.94 90 GLU A N 1
ATOM 680 C CA . GLU A 1 90 ? 4.820 -6.368 -7.314 1.00 84.94 90 GLU A CA 1
ATOM 681 C C . GLU A 1 90 ? 4.997 -7.893 -7.315 1.00 84.94 90 GLU A C 1
ATOM 683 O O . GLU A 1 90 ? 5.616 -8.430 -6.400 1.00 84.94 90 GLU A O 1
ATOM 688 N N . GLU A 1 91 ? 4.509 -8.597 -8.339 1.00 87.62 91 GLU A N 1
ATOM 689 C CA . GLU A 1 91 ? 4.628 -10.059 -8.444 1.00 87.62 91 GLU A CA 1
ATOM 690 C C . GLU A 1 91 ? 6.088 -10.511 -8.561 1.00 87.62 91 GLU A C 1
ATOM 692 O O . GLU A 1 91 ? 6.475 -11.507 -7.948 1.00 87.62 91 GLU A O 1
ATOM 697 N N . ILE A 1 92 ? 6.902 -9.776 -9.330 1.00 89.50 92 ILE A N 1
ATOM 698 C CA . ILE A 1 92 ? 8.336 -10.059 -9.484 1.00 89.50 92 ILE A CA 1
ATOM 699 C C . ILE A 1 92 ? 9.056 -9.935 -8.140 1.00 89.50 92 ILE A C 1
ATOM 701 O O . ILE A 1 92 ? 9.885 -10.781 -7.815 1.00 89.50 92 ILE A O 1
ATOM 705 N N . LEU A 1 93 ? 8.728 -8.903 -7.358 1.00 85.19 93 LEU A N 1
ATOM 706 C CA . LEU A 1 93 ? 9.375 -8.649 -6.074 1.00 85.19 93 LEU A CA 1
ATOM 707 C C . LEU A 1 93 ? 8.864 -9.565 -4.959 1.00 85.19 93 LEU A C 1
ATOM 709 O O . LEU A 1 93 ? 9.656 -10.003 -4.139 1.00 85.19 93 LEU A O 1
ATOM 713 N N . THR A 1 94 ? 7.563 -9.841 -4.881 1.00 83.19 94 THR A N 1
ATOM 714 C CA . THR A 1 94 ? 6.961 -10.580 -3.749 1.00 83.19 94 THR A CA 1
ATOM 715 C C . THR A 1 94 ? 6.994 -12.094 -3.913 1.00 83.19 94 THR A C 1
ATOM 717 O O . THR A 1 94 ? 6.916 -12.816 -2.923 1.00 83.19 94 THR A O 1
ATOM 720 N N . ASN A 1 95 ? 7.092 -12.587 -5.147 1.00 86.44 95 ASN A N 1
ATOM 721 C CA . ASN A 1 95 ? 7.084 -14.014 -5.438 1.00 86.44 95 ASN A CA 1
ATOM 722 C C . ASN A 1 95 ? 8.103 -14.344 -6.543 1.00 86.44 95 ASN A C 1
ATOM 724 O O . ASN A 1 95 ? 7.710 -14.666 -7.673 1.00 86.44 95 ASN A O 1
ATOM 728 N N . PRO A 1 96 ? 9.415 -14.232 -6.259 1.00 88.75 96 PRO A N 1
ATOM 729 C CA . PRO A 1 96 ? 10.453 -14.562 -7.226 1.00 88.75 96 PRO A CA 1
ATOM 730 C C . PRO A 1 96 ? 10.370 -16.045 -7.620 1.00 88.75 96 PRO A C 1
ATOM 732 O O . PRO A 1 96 ? 10.272 -16.938 -6.782 1.00 88.75 96 PRO A O 1
ATOM 735 N N . ALA A 1 97 ? 10.410 -16.331 -8.922 1.00 89.94 97 ALA A N 1
ATOM 736 C CA . ALA A 1 97 ? 10.163 -17.677 -9.445 1.00 89.94 97 ALA A CA 1
ATOM 737 C C . ALA A 1 97 ? 11.315 -18.666 -9.191 1.00 89.94 97 ALA A C 1
ATOM 739 O O . ALA A 1 97 ? 11.119 -19.879 -9.286 1.00 89.94 97 ALA A O 1
ATOM 740 N N . ASN A 1 98 ? 12.531 -18.169 -8.953 1.00 89.19 98 ASN A N 1
ATOM 741 C CA . ASN A 1 98 ? 13.722 -18.972 -8.679 1.00 89.19 98 ASN A CA 1
ATOM 742 C C . ASN A 1 98 ? 14.835 -18.121 -8.041 1.00 89.19 98 ASN A C 1
ATOM 744 O O . ASN A 1 98 ? 14.775 -16.894 -8.063 1.00 89.19 98 ASN A O 1
ATOM 748 N N . GLU A 1 99 ? 15.892 -18.790 -7.574 1.00 88.31 99 GLU A N 1
ATOM 749 C CA . GLU A 1 99 ? 17.067 -18.185 -6.920 1.00 88.31 99 GLU A CA 1
ATOM 750 C C . GLU A 1 99 ? 17.756 -17.098 -7.768 1.00 88.31 99 GLU A C 1
ATOM 752 O O . GLU A 1 99 ? 18.348 -16.160 -7.243 1.00 88.31 99 GLU A O 1
ATOM 757 N N . TYR A 1 100 ? 17.702 -17.199 -9.102 1.00 88.00 100 TYR A N 1
ATOM 758 C CA . TYR A 1 100 ? 18.269 -16.160 -9.962 1.00 88.00 100 TYR A CA 1
ATOM 759 C C . TYR A 1 100 ? 17.443 -14.872 -9.910 1.00 88.00 100 TYR A C 1
ATOM 761 O O . TYR A 1 100 ? 18.030 -13.795 -9.861 1.00 88.00 100 TYR A O 1
ATOM 769 N N . VAL A 1 101 ? 16.109 -14.975 -9.905 1.00 88.25 101 VAL A N 1
ATOM 770 C CA . VAL A 1 101 ? 15.242 -13.799 -9.750 1.00 88.25 101 VAL A CA 1
ATOM 771 C C . VAL A 1 101 ? 15.356 -13.229 -8.340 1.00 88.25 101 VAL A C 1
ATOM 773 O O . VAL A 1 101 ? 15.447 -12.018 -8.201 1.00 88.25 101 VAL A O 1
ATOM 776 N N . GLU A 1 102 ? 15.429 -14.083 -7.319 1.00 87.38 102 GLU A N 1
ATOM 777 C CA . GLU A 1 102 ? 15.604 -13.675 -5.918 1.00 87.38 102 GLU A CA 1
ATOM 778 C C . GLU A 1 102 ? 16.848 -12.790 -5.734 1.00 87.38 102 GLU A C 1
ATOM 780 O O . GLU A 1 102 ? 16.742 -11.642 -5.309 1.00 87.38 102 GLU A O 1
ATOM 785 N N . LYS A 1 103 ? 18.002 -13.246 -6.232 1.00 84.44 103 LYS A N 1
ATOM 786 C CA . LYS A 1 103 ? 19.246 -12.455 -6.237 1.00 84.44 103 LYS A CA 1
ATOM 787 C C . LYS A 1 103 ? 19.134 -11.139 -7.002 1.00 84.44 103 LYS A C 1
ATOM 789 O O . LYS A 1 103 ? 19.834 -10.184 -6.694 1.00 84.44 103 LYS A O 1
ATOM 794 N N . PHE A 1 104 ? 18.293 -11.094 -8.033 1.00 80.88 104 PHE A N 1
ATOM 795 C CA . PHE A 1 104 ? 18.102 -9.898 -8.848 1.00 80.88 104 PHE A CA 1
ATOM 796 C C . PHE A 1 104 ? 17.223 -8.854 -8.142 1.00 80.88 104 PHE A C 1
ATOM 798 O O . PHE A 1 104 ? 17.411 -7.660 -8.357 1.00 80.88 104 PHE A O 1
ATOM 805 N N . VAL A 1 105 ? 16.288 -9.284 -7.285 1.00 84.69 105 VAL A N 1
ATOM 806 C CA . VAL A 1 105 ? 15.390 -8.386 -6.537 1.00 84.69 105 VAL A CA 1
ATOM 807 C C . VAL A 1 105 ? 15.979 -7.892 -5.211 1.00 84.69 105 VAL A C 1
ATOM 809 O O . VAL A 1 105 ? 15.528 -6.865 -4.709 1.00 84.69 105 VAL A O 1
ATOM 812 N N . GLU A 1 106 ? 16.995 -8.564 -4.658 1.00 81.44 106 GLU A N 1
ATOM 813 C CA . GLU A 1 106 ? 17.652 -8.190 -3.390 1.00 81.44 106 GLU A CA 1
ATOM 814 C C . GLU A 1 106 ? 18.177 -6.744 -3.357 1.00 81.44 106 GLU A C 1
ATOM 816 O O . GLU A 1 106 ? 18.161 -6.094 -2.308 1.00 81.44 106 GLU A O 1
ATOM 821 N N . GLU A 1 107 ? 18.643 -6.228 -4.496 1.00 74.44 107 GLU A N 1
ATOM 822 C CA . GLU A 1 107 ? 19.239 -4.890 -4.592 1.00 74.44 107 GLU A CA 1
ATOM 823 C C . GLU A 1 107 ? 18.194 -3.767 -4.736 1.00 74.44 107 GLU A C 1
ATOM 825 O O . GLU A 1 107 ? 18.538 -2.583 -4.679 1.00 74.44 107 GLU A O 1
ATOM 830 N N . VAL A 1 108 ? 16.910 -4.116 -4.874 1.00 82.75 108 VAL A N 1
ATOM 831 C CA . VAL A 1 108 ? 15.828 -3.161 -5.134 1.00 82.75 108 VAL A CA 1
ATOM 832 C C . VAL A 1 108 ? 15.218 -2.611 -3.849 1.00 82.75 108 VAL A C 1
ATOM 834 O O . VAL A 1 108 ? 14.874 -3.325 -2.905 1.00 82.75 108 VAL A O 1
ATOM 837 N N . ASP A 1 109 ? 14.955 -1.304 -3.852 1.00 84.56 109 ASP A N 1
ATOM 838 C CA . ASP A 1 109 ? 14.157 -0.654 -2.813 1.00 84.56 109 ASP A CA 1
ATOM 839 C C . ASP A 1 109 ? 12.655 -0.958 -2.971 1.00 84.56 109 ASP A C 1
ATOM 841 O O . ASP A 1 109 ? 11.892 -0.191 -3.571 1.00 84.56 109 ASP A O 1
ATOM 845 N N . MET A 1 110 ? 12.219 -2.068 -2.370 1.00 83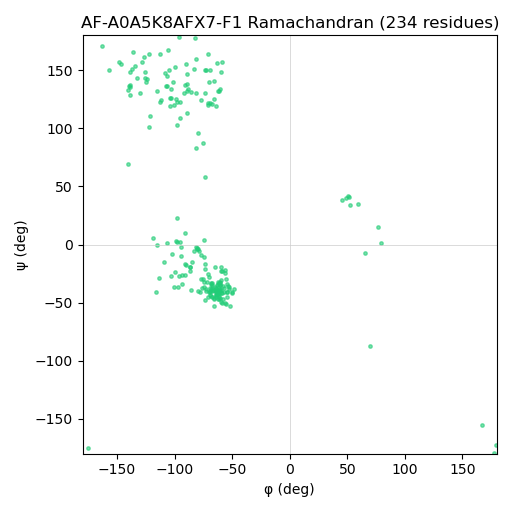.00 110 MET A N 1
ATOM 846 C CA . MET A 1 110 ? 10.823 -2.527 -2.361 1.00 83.00 110 MET A CA 1
ATOM 847 C C . MET A 1 110 ? 9.829 -1.495 -1.812 1.00 83.00 110 MET A C 1
ATOM 849 O O . MET A 1 110 ? 8.637 -1.564 -2.123 1.00 83.00 110 MET A O 1
ATOM 853 N N . THR A 1 111 ? 10.281 -0.516 -1.017 1.00 87.88 111 THR A N 1
ATOM 854 C CA . THR A 1 111 ? 9.377 0.481 -0.419 1.00 87.88 111 THR A CA 1
ATOM 855 C C . THR A 1 111 ? 8.699 1.373 -1.459 1.00 87.88 111 THR A C 1
ATOM 857 O O . THR A 1 111 ? 7.673 1.989 -1.166 1.00 87.88 111 THR A O 1
ATOM 860 N N . LYS A 1 112 ? 9.257 1.433 -2.673 1.00 85.94 112 LYS A N 1
ATOM 861 C CA . LYS A 1 112 ? 8.721 2.199 -3.803 1.00 85.94 112 LYS A CA 1
ATOM 862 C C . LYS A 1 112 ? 7.656 1.448 -4.602 1.00 85.94 112 LYS A C 1
ATOM 864 O O . LYS A 1 112 ? 6.976 2.086 -5.395 1.00 85.94 112 LYS A O 1
ATOM 869 N N . VAL A 1 113 ? 7.546 0.132 -4.424 1.00 87.12 113 VAL A N 1
ATOM 870 C CA . VAL A 1 113 ? 6.686 -0.731 -5.250 1.00 87.12 113 VAL A CA 1
ATOM 871 C C . VAL A 1 113 ? 5.574 -1.369 -4.428 1.00 87.12 113 VAL A C 1
ATOM 873 O O . VAL A 1 113 ? 4.438 -1.415 -4.885 1.00 87.12 113 VAL A O 1
ATOM 876 N N . LEU A 1 114 ? 5.866 -1.829 -3.206 1.00 89.75 114 LEU A N 1
ATOM 877 C CA . LEU A 1 114 ? 4.839 -2.405 -2.336 1.00 89.75 114 LEU A CA 1
ATOM 878 C C . LEU A 1 114 ? 3.773 -1.363 -2.003 1.00 89.75 114 LEU A C 1
ATOM 880 O O . LEU A 1 114 ? 4.105 -0.253 -1.588 1.00 89.75 114 LEU A O 1
ATOM 884 N N . THR A 1 115 ? 2.506 -1.738 -2.139 1.00 93.88 115 THR A N 1
ATOM 885 C CA . THR A 1 115 ? 1.350 -0.871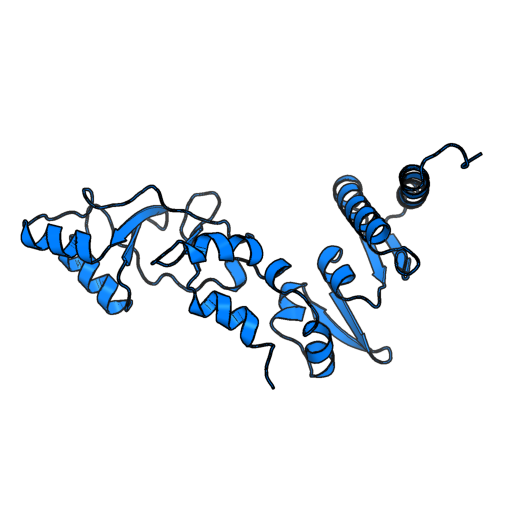 -1.905 1.00 93.88 115 THR A CA 1
ATOM 886 C C . THR A 1 115 ? 0.658 -1.220 -0.590 1.00 93.88 115 THR A C 1
ATOM 888 O O . THR A 1 115 ? 0.904 -2.261 0.019 1.00 93.88 115 THR A O 1
ATOM 891 N N . ALA A 1 116 ? -0.237 -0.352 -0.122 1.00 96.31 116 ALA A N 1
ATOM 892 C CA . ALA A 1 116 ? -1.063 -0.628 1.044 1.00 96.31 116 ALA A CA 1
ATOM 893 C C . ALA A 1 116 ? -1.947 -1.865 0.825 1.00 96.31 116 ALA A C 1
ATOM 895 O O . ALA A 1 116 ? -2.163 -2.621 1.768 1.00 96.31 116 ALA A O 1
ATOM 896 N N . GLU A 1 117 ? -2.431 -2.088 -0.398 1.00 95.38 117 GLU A N 1
ATOM 897 C CA . GLU A 1 117 ? -3.223 -3.259 -0.781 1.00 95.38 117 GLU A CA 1
ATOM 898 C C . GLU A 1 117 ? -2.433 -4.564 -0.673 1.00 95.38 117 GLU A C 1
ATOM 900 O O . GLU A 1 117 ? -2.989 -5.561 -0.211 1.00 95.38 117 GLU A O 1
ATOM 905 N N . SER A 1 118 ? -1.146 -4.553 -1.023 1.00 91.25 118 SER A N 1
ATOM 906 C CA . SER A 1 118 ? -0.317 -5.760 -0.986 1.00 91.25 118 SER A CA 1
ATOM 907 C C . SER A 1 118 ? 0.073 -6.184 0.430 1.00 91.25 118 SER A C 1
ATOM 909 O O . SER A 1 118 ? 0.187 -7.374 0.721 1.00 91.25 118 SER A O 1
ATOM 911 N N . VAL A 1 119 ? 0.240 -5.217 1.338 1.00 93.31 119 VAL A N 1
ATOM 912 C CA . VAL A 1 119 ? 0.685 -5.471 2.722 1.00 93.31 119 VAL A CA 1
ATOM 913 C C . VAL A 1 119 ? -0.439 -5.426 3.760 1.00 93.31 119 VAL A C 1
ATOM 915 O O . VAL A 1 119 ? -0.201 -5.711 4.940 1.00 93.31 119 VAL A O 1
ATOM 918 N N . MET A 1 120 ? -1.655 -5.015 3.381 1.00 96.19 120 MET A N 1
ATOM 919 C CA . MET A 1 120 ? -2.769 -4.952 4.327 1.00 96.19 120 MET A CA 1
ATOM 920 C C . MET A 1 120 ? -3.229 -6.345 4.747 1.00 96.19 120 MET A C 1
ATOM 922 O O . MET A 1 120 ? -3.211 -7.314 3.994 1.00 96.19 120 MET A O 1
ATOM 926 N N . VAL A 1 121 ? -3.731 -6.411 5.971 1.00 96.19 121 VAL A N 1
ATOM 927 C CA . VAL A 1 121 ? -4.379 -7.593 6.526 1.00 96.19 121 VAL A CA 1
ATOM 928 C C . VAL A 1 121 ? -5.861 -7.323 6.756 1.00 96.19 121 VAL A C 1
ATOM 930 O O . VAL A 1 121 ? -6.323 -6.175 6.783 1.00 96.19 121 VAL A O 1
ATOM 933 N N . ASP A 1 122 ? -6.618 -8.402 6.940 1.00 95.56 122 ASP A N 1
ATOM 934 C CA . ASP A 1 122 ? -8.033 -8.322 7.283 1.00 95.56 122 ASP A CA 1
ATOM 935 C C . ASP A 1 122 ? -8.224 -7.581 8.622 1.00 95.56 122 ASP A C 1
ATOM 937 O O . ASP A 1 122 ? -7.525 -7.830 9.608 1.00 95.56 122 ASP A O 1
ATOM 941 N N . TYR A 1 123 ? -9.177 -6.645 8.660 1.00 93.81 123 TYR A N 1
ATOM 942 C CA . TYR A 1 123 ? -9.472 -5.839 9.850 1.00 93.81 123 TYR A CA 1
ATOM 943 C C . TYR A 1 123 ? -10.354 -6.568 10.880 1.00 93.81 123 TYR A C 1
ATOM 945 O O . TYR A 1 123 ? -10.641 -6.036 11.957 1.00 93.81 123 TYR A O 1
ATOM 953 N N . GLY A 1 124 ? -10.804 -7.779 10.556 1.00 93.44 124 GLY A N 1
ATOM 954 C CA . GLY A 1 124 ? -11.673 -8.642 11.335 1.00 93.44 124 GLY A CA 1
ATOM 955 C C . GLY A 1 124 ? -13.093 -8.103 11.419 1.00 93.44 124 GLY A C 1
ATOM 956 O O . GLY A 1 124 ? -13.978 -8.458 10.643 1.00 93.44 124 GLY A O 1
ATOM 957 N N . GLU A 1 125 ? -13.335 -7.247 12.405 1.00 92.62 125 GLU A N 1
ATOM 958 C CA . GLU A 1 125 ? -14.657 -6.694 12.685 1.00 92.62 125 GLU A CA 1
ATOM 959 C C . GLU A 1 125 ? -14.566 -5.206 13.018 1.00 92.62 125 GLU A C 1
ATOM 961 O O . GLU A 1 125 ? -13.616 -4.741 13.644 1.00 92.62 125 GLU A O 1
ATOM 966 N N . MET A 1 126 ? -15.613 -4.465 12.654 1.00 96.19 126 MET A N 1
ATOM 967 C CA . MET A 1 126 ? -15.809 -3.086 13.096 1.00 96.19 126 MET A CA 1
ATOM 968 C C . MET A 1 126 ? -16.799 -3.042 14.263 1.00 96.19 126 MET A C 1
ATOM 970 O O . MET A 1 126 ? -17.698 -3.888 14.391 1.00 96.19 126 MET A O 1
ATOM 974 N N . ALA A 1 127 ? -16.660 -2.029 15.112 1.00 96.75 127 ALA A N 1
ATOM 975 C CA . ALA A 1 127 ? -17.710 -1.648 16.043 1.00 96.75 127 ALA A CA 1
ATOM 976 C C . ALA A 1 127 ? -18.742 -0.746 15.349 1.00 96.75 127 ALA A C 1
ATOM 978 O O . ALA A 1 127 ? -18.425 -0.003 14.423 1.00 96.75 127 ALA A O 1
ATOM 979 N N . ASN A 1 128 ? -19.985 -0.794 15.807 1.00 95.75 128 ASN A N 1
ATOM 980 C CA . ASN A 1 128 ? -21.041 0.112 15.383 1.00 95.75 128 ASN A CA 1
ATOM 981 C C . ASN A 1 128 ? -21.291 1.159 16.472 1.00 95.75 128 ASN A C 1
ATOM 983 O O . ASN A 1 128 ? -21.596 0.797 17.605 1.00 95.75 128 ASN A O 1
ATOM 987 N N . ALA A 1 129 ? -21.236 2.442 16.116 1.00 91.25 129 ALA A N 1
ATOM 988 C CA . ALA A 1 129 ? -21.375 3.557 17.054 1.00 91.25 129 ALA A CA 1
ATOM 989 C C . ALA A 1 129 ? -22.635 3.494 17.942 1.00 91.25 129 ALA A C 1
ATOM 991 O O . ALA A 1 129 ? -22.591 3.878 19.113 1.00 91.25 129 ALA A O 1
ATOM 992 N N . LYS A 1 130 ? -23.752 3.013 17.376 1.00 88.69 130 LYS A N 1
ATOM 993 C CA . LYS A 1 130 ? -25.087 3.062 17.989 1.00 88.69 130 LYS A CA 1
ATOM 994 C C . LYS A 1 130 ? -25.508 1.752 18.633 1.00 88.69 130 LYS A C 1
ATOM 996 O O . LYS A 1 130 ? -26.217 1.772 19.634 1.00 88.69 130 LYS A O 1
ATOM 1001 N N . THR A 1 131 ? -25.144 0.623 18.026 1.00 91.94 131 THR A N 1
ATOM 1002 C CA . THR A 1 131 ? -25.596 -0.695 18.494 1.00 91.94 131 THR A CA 1
ATOM 1003 C C . THR A 1 131 ? -24.585 -1.383 19.397 1.00 91.94 131 THR A C 1
ATOM 1005 O O . THR A 1 131 ? -24.991 -2.182 20.238 1.00 91.94 131 THR A O 1
ATOM 1008 N N . ASP A 1 132 ? -23.291 -1.090 19.246 1.00 95.00 132 ASP A N 1
ATOM 1009 C CA . ASP A 1 132 ? -22.284 -1.585 20.176 1.00 95.00 132 ASP A CA 1
ATOM 1010 C C . ASP A 1 132 ? -22.108 -0.589 21.322 1.00 95.00 132 ASP A C 1
ATOM 1012 O O . ASP A 1 132 ? -21.942 0.610 21.114 1.00 95.00 132 ASP A O 1
ATOM 1016 N N . GLY A 1 133 ? -22.115 -1.107 22.548 1.00 95.62 133 GLY A N 1
ATOM 1017 C CA . GLY A 1 133 ? -21.668 -0.373 23.727 1.00 95.62 133 GLY A CA 1
ATOM 1018 C C . GLY A 1 133 ? -20.209 -0.683 24.080 1.00 95.62 133 GLY A C 1
ATOM 1019 O O . GLY A 1 133 ? -19.589 -1.568 23.478 1.00 95.62 133 GLY A O 1
ATOM 1020 N N . PRO A 1 134 ? -19.663 -0.045 25.128 1.00 96.75 134 PRO A N 1
ATOM 1021 C CA . PRO A 1 134 ? -18.268 -0.221 25.544 1.00 96.75 134 PRO A CA 1
ATOM 1022 C C . PRO A 1 134 ? -17.862 -1.672 25.801 1.00 96.75 134 PRO A C 1
ATOM 1024 O O . PRO A 1 134 ? -16.800 -2.118 25.376 1.00 96.75 134 PRO A O 1
ATOM 1027 N N . ARG A 1 135 ? -18.742 -2.451 26.444 1.00 96.94 135 ARG A N 1
ATOM 1028 C CA . ARG A 1 135 ? -18.497 -3.874 26.719 1.00 96.94 135 ARG A CA 1
ATOM 1029 C C . ARG A 1 135 ? -18.363 -4.695 25.434 1.00 96.94 135 ARG A C 1
ATOM 1031 O O . ARG A 1 135 ? -17.518 -5.584 25.375 1.00 96.94 135 ARG A O 1
ATOM 1038 N N . ALA A 1 136 ? -19.184 -4.406 24.423 1.00 97.12 136 ALA A N 1
ATOM 1039 C CA . ALA A 1 136 ? -19.128 -5.090 23.134 1.00 97.12 136 ALA A CA 1
ATOM 1040 C C . ALA A 1 136 ? -17.843 -4.723 22.377 1.00 97.12 136 ALA A C 1
ATOM 1042 O O . ALA A 1 136 ? -17.155 -5.616 21.886 1.00 97.12 136 ALA A O 1
ATOM 1043 N N . ALA A 1 137 ? -17.467 -3.439 22.368 1.00 97.12 137 ALA A N 1
ATOM 1044 C CA . ALA A 1 137 ? -16.211 -2.980 21.776 1.00 97.12 137 ALA A CA 1
ATOM 1045 C C . ALA A 1 137 ? -14.989 -3.651 22.425 1.00 97.12 137 ALA A C 1
ATOM 1047 O O . ALA A 1 137 ? -14.176 -4.242 21.719 1.00 97.12 137 ALA A O 1
ATOM 1048 N N . LEU A 1 138 ? -14.899 -3.655 23.760 1.00 97.50 138 LEU A N 1
ATOM 1049 C CA . LEU A 1 138 ? -13.815 -4.317 24.498 1.00 97.50 138 LEU A CA 1
ATOM 1050 C C . LEU A 1 138 ? -13.769 -5.831 24.241 1.00 97.50 138 LEU A C 1
ATOM 1052 O O . LEU A 1 138 ? -12.692 -6.417 24.132 1.00 97.50 138 LEU A O 1
ATOM 1056 N N . HIS A 1 139 ? -14.929 -6.483 24.114 1.00 97.50 139 HIS A N 1
ATOM 1057 C CA . HIS A 1 139 ? -14.994 -7.900 23.763 1.00 97.50 139 HIS A CA 1
ATOM 1058 C C . HIS A 1 139 ? -14.436 -8.171 22.358 1.00 97.50 139 HIS A C 1
ATOM 1060 O O . HIS A 1 139 ? -13.630 -9.090 22.193 1.00 97.50 139 HIS A O 1
ATOM 1066 N N . LYS A 1 140 ? -14.819 -7.355 21.366 1.00 97.38 140 LYS A N 1
ATOM 1067 C CA . LYS A 1 140 ? -14.296 -7.437 19.993 1.00 97.38 140 LYS A CA 1
ATOM 1068 C C . LYS A 1 140 ? -12.789 -7.171 19.949 1.00 97.38 140 LYS A C 1
ATOM 1070 O O . LYS A 1 140 ? -12.056 -7.975 19.384 1.00 97.38 140 LYS A O 1
ATOM 1075 N N . MET A 1 141 ? -12.312 -6.123 20.625 1.00 97.00 141 MET A N 1
ATOM 1076 C CA . MET A 1 141 ? -10.879 -5.820 20.771 1.00 97.00 141 MET A CA 1
ATOM 1077 C C . MET A 1 141 ? -10.099 -7.011 21.341 1.00 97.00 141 MET A C 1
ATOM 1079 O O . MET A 1 141 ? -9.069 -7.399 20.794 1.00 97.00 141 MET A O 1
ATOM 1083 N N . ARG A 1 142 ? -10.627 -7.660 22.389 1.00 96.56 142 ARG A N 1
ATOM 1084 C CA . ARG A 1 142 ? -10.016 -8.860 22.980 1.00 96.56 142 ARG A CA 1
ATOM 1085 C C . ARG A 1 142 ? -9.963 -10.034 22.001 1.00 96.56 142 ARG A C 1
ATOM 1087 O O . ARG A 1 142 ? -8.941 -10.711 21.940 1.00 96.56 142 ARG A O 1
ATOM 1094 N N . LYS A 1 143 ? -11.038 -10.281 21.241 1.00 96.69 143 LYS A N 1
ATOM 1095 C CA . LYS A 1 143 ? -11.085 -11.322 20.194 1.00 96.69 143 LYS A CA 1
ATOM 1096 C C . LYS A 1 143 ? -10.027 -11.068 19.115 1.00 96.69 143 LYS A C 1
ATOM 1098 O O . LYS A 1 143 ? -9.343 -12.000 18.708 1.00 96.69 143 LYS A O 1
ATOM 1103 N N . LEU A 1 144 ? -9.871 -9.808 18.713 1.00 94.19 144 LEU A N 1
ATOM 1104 C CA . LEU A 1 144 ? -8.901 -9.347 17.719 1.00 94.19 144 LEU A CA 1
ATOM 1105 C C . LEU A 1 144 ? -7.482 -9.144 18.288 1.00 94.19 144 LEU A C 1
ATOM 1107 O O . LEU A 1 144 ? -6.577 -8.794 17.539 1.00 94.19 144 LEU A O 1
ATOM 1111 N N . LYS A 1 145 ? -7.271 -9.361 19.597 1.00 95.12 145 LYS A N 1
ATOM 1112 C CA . LYS A 1 145 ? -5.990 -9.152 20.302 1.00 95.12 145 LYS A CA 1
ATOM 1113 C C . LYS A 1 145 ? -5.383 -7.758 20.064 1.00 95.12 145 LYS A C 1
ATOM 1115 O O . LYS A 1 145 ? -4.173 -7.615 19.915 1.00 95.12 145 LYS A O 1
ATOM 1120 N N . THR A 1 146 ? -6.226 -6.729 20.055 1.00 94.94 146 THR A N 1
ATOM 1121 C CA . THR A 1 146 ? -5.850 -5.324 19.821 1.00 94.94 146 THR A CA 1
ATOM 1122 C C . THR A 1 146 ? -6.363 -4.426 20.949 1.00 94.94 146 THR A C 1
ATOM 1124 O O . THR A 1 146 ? -7.270 -4.800 21.691 1.00 94.94 146 THR A O 1
ATOM 1127 N N . SER A 1 147 ? -5.790 -3.230 21.082 1.00 96.31 147 SER A N 1
ATOM 1128 C CA . SER A 1 147 ? -6.199 -2.185 22.032 1.00 96.31 147 SER A CA 1
ATOM 1129 C C . SER A 1 147 ? -7.087 -1.103 21.405 1.00 96.31 147 SER A C 1
ATOM 1131 O O . SER A 1 147 ? -7.439 -0.126 22.066 1.00 96.31 147 SER A O 1
ATOM 1133 N N . SER A 1 148 ? -7.448 -1.246 20.131 1.00 97.00 148 SER A N 1
ATOM 1134 C CA . SER A 1 148 ? -8.305 -0.304 19.409 1.00 97.00 148 SER A CA 1
ATOM 1135 C C . SER A 1 148 ? -9.177 -1.024 18.384 1.00 97.00 148 SER A C 1
ATOM 1137 O O . SER A 1 148 ? -8.839 -2.117 17.935 1.00 97.00 148 SER A O 1
ATOM 1139 N N . ILE A 1 149 ? -10.316 -0.433 18.026 1.00 97.56 149 ILE A N 1
ATOM 1140 C CA . ILE A 1 149 ? -11.227 -0.975 17.014 1.00 97.56 149 ILE A CA 1
ATOM 1141 C C . ILE A 1 149 ? -11.777 0.143 16.139 1.00 97.56 149 ILE A C 1
ATOM 1143 O O . ILE A 1 149 ? -12.188 1.193 16.641 1.00 97.56 149 ILE A O 1
ATOM 1147 N N . PHE A 1 150 ? -11.809 -0.092 14.831 1.00 97.94 150 PHE A N 1
ATOM 1148 C CA . PHE A 1 150 ? -12.447 0.821 13.893 1.00 97.94 150 PHE A CA 1
ATOM 1149 C C . PHE A 1 150 ? -13.964 0.798 14.067 1.00 97.94 150 PHE A C 1
ATOM 1151 O O . PHE A 1 150 ? -14.574 -0.254 14.273 1.00 97.94 150 PHE A O 1
ATOM 1158 N N . VAL A 1 151 ? -14.572 1.974 13.979 1.00 97.50 151 VAL A N 1
ATOM 1159 C CA . VAL A 1 151 ? -16.013 2.179 14.078 1.00 97.50 151 VAL A CA 1
ATOM 1160 C C . VAL A 1 151 ? -16.560 2.514 12.704 1.00 97.50 151 VAL A C 1
ATOM 1162 O O . VAL A 1 151 ? -15.964 3.292 11.958 1.00 97.50 151 VAL A O 1
ATOM 1165 N N . GLY A 1 152 ? -17.691 1.915 12.356 1.00 95.38 152 GLY A N 1
ATOM 1166 C CA . GLY A 1 152 ? -18.347 2.202 11.095 1.00 95.38 152 GLY A CA 1
ATOM 1167 C C . GLY A 1 152 ? -19.592 1.374 10.842 1.00 95.38 152 GLY A C 1
ATOM 1168 O O . GLY A 1 152 ? -20.002 0.525 11.641 1.00 95.38 152 GLY A O 1
ATOM 1169 N N . ARG A 1 153 ? -20.202 1.613 9.682 1.00 93.00 153 ARG A N 1
ATOM 1170 C CA . ARG A 1 153 ? -21.424 0.932 9.244 1.00 93.00 153 ARG A CA 1
ATOM 1171 C C . ARG A 1 153 ? -21.334 0.576 7.769 1.00 93.00 153 ARG A C 1
ATOM 1173 O O . ARG A 1 153 ? -20.946 1.397 6.950 1.00 93.00 153 ARG A O 1
ATOM 1180 N N . ASN A 1 154 ? -21.732 -0.647 7.410 1.00 88.44 154 ASN A N 1
ATOM 1181 C CA . ASN A 1 154 ? -21.674 -1.147 6.029 1.00 88.44 154 ASN A CA 1
ATOM 1182 C C . ASN A 1 154 ? -20.283 -0.949 5.390 1.00 88.44 154 ASN A C 1
ATOM 1184 O O . ASN A 1 154 ? -20.179 -0.523 4.242 1.00 88.44 154 ASN A O 1
ATOM 1188 N N . ARG A 1 155 ? -19.223 -1.222 6.167 1.00 90.81 155 ARG A N 1
ATOM 1189 C CA . ARG A 1 155 ? -17.804 -0.975 5.845 1.00 90.81 155 ARG A CA 1
ATOM 1190 C C . ARG A 1 155 ? -17.396 0.489 5.708 1.00 90.81 155 ARG A C 1
ATOM 1192 O O . ARG A 1 155 ? -16.207 0.748 5.591 1.00 90.81 155 ARG A O 1
ATOM 1199 N N . LYS A 1 156 ? -18.320 1.449 5.732 1.00 96.44 156 LYS A N 1
ATOM 1200 C CA . LYS A 1 156 ? -17.963 2.867 5.740 1.00 96.44 156 LYS A CA 1
ATOM 1201 C C . LYS A 1 156 ? -17.289 3.200 7.066 1.00 96.44 156 LYS A C 1
ATOM 1203 O O . LYS A 1 156 ? -17.888 2.970 8.118 1.00 96.44 156 LYS A O 1
ATOM 1208 N N . LEU A 1 157 ? -16.058 3.691 6.993 1.00 97.62 157 LEU A N 1
ATOM 1209 C CA . LEU A 1 157 ? -15.273 4.078 8.155 1.00 97.62 157 LEU A CA 1
ATOM 1210 C C . LEU A 1 157 ? -15.826 5.386 8.734 1.00 97.62 157 LEU A C 1
ATOM 1212 O O . LEU A 1 157 ? -16.078 6.336 7.997 1.00 97.62 157 LEU A O 1
ATOM 1216 N N . GLU A 1 158 ? -16.059 5.411 10.044 1.00 96.44 158 GLU A N 1
ATOM 1217 C CA . GLU A 1 158 ? -16.514 6.598 10.782 1.00 96.44 158 GLU A CA 1
ATOM 1218 C C . GLU A 1 158 ? -15.448 7.090 11.772 1.00 96.44 158 GLU A C 1
ATOM 1220 O O . GLU A 1 158 ? -15.382 8.281 12.058 1.00 96.44 158 GLU A O 1
ATOM 1225 N N . GLY A 1 159 ? -14.603 6.192 12.287 1.00 97.25 159 GLY A N 1
ATOM 1226 C CA . GLY A 1 159 ? -13.507 6.549 13.183 1.00 97.25 159 GLY A CA 1
ATOM 1227 C C . GLY A 1 159 ? -12.902 5.338 13.882 1.00 97.25 159 GLY A C 1
ATOM 1228 O O . GLY A 1 159 ? -13.008 4.207 13.404 1.00 97.25 159 GLY A O 1
ATOM 1229 N N . ILE A 1 160 ? -12.289 5.565 15.039 1.00 97.81 160 ILE A N 1
ATOM 1230 C CA . ILE A 1 160 ? -11.687 4.523 15.877 1.00 97.81 160 ILE A CA 1
ATOM 1231 C C . ILE A 1 160 ? -12.012 4.754 17.356 1.00 97.81 160 ILE A C 1
ATOM 1233 O O . ILE A 1 160 ? -12.189 5.889 17.801 1.00 97.81 160 ILE A O 1
ATOM 1237 N N . VAL A 1 161 ? -12.069 3.674 18.131 1.00 97.81 161 VAL A N 1
ATOM 1238 C CA . VAL A 1 161 ? -12.208 3.698 19.594 1.00 97.81 161 VAL A CA 1
ATOM 1239 C C . VAL A 1 161 ? -11.057 2.925 20.230 1.00 97.81 161 VAL A C 1
ATOM 1241 O O . VAL A 1 161 ? -10.649 1.882 19.719 1.00 97.81 161 VAL A O 1
ATOM 1244 N N . PHE A 1 162 ? -10.559 3.415 21.366 1.00 97.88 162 PHE A N 1
ATOM 1245 C CA . PHE A 1 162 ? -9.472 2.807 22.136 1.00 97.88 162 PHE A CA 1
ATOM 1246 C C . PHE A 1 162 ? -9.994 2.104 23.391 1.00 97.88 162 PHE A C 1
ATOM 1248 O O . PHE A 1 162 ? -10.998 2.515 23.975 1.00 97.88 162 PHE A O 1
ATOM 1255 N N . ALA A 1 163 ? -9.294 1.053 23.819 1.00 97.56 163 ALA A N 1
ATOM 1256 C CA . ALA A 1 163 ? -9.663 0.241 24.974 1.00 97.56 163 ALA A CA 1
ATOM 1257 C C . ALA A 1 163 ? -9.758 1.070 26.264 1.00 97.56 163 ALA A C 1
ATOM 1259 O O . ALA A 1 163 ? -10.722 0.915 27.011 1.00 97.56 163 ALA A O 1
ATOM 1260 N N . ASP A 1 164 ? -8.821 1.995 26.491 1.00 97.38 164 ASP A N 1
ATOM 1261 C CA . ASP A 1 164 ? -8.816 2.853 27.683 1.00 97.38 164 ASP A CA 1
ATOM 1262 C C . ASP A 1 164 ? -10.054 3.756 27.746 1.00 97.38 164 ASP A C 1
ATOM 1264 O O . ASP A 1 164 ? -10.681 3.898 28.798 1.00 97.38 164 ASP A O 1
ATOM 1268 N N . ASP A 1 165 ? -10.435 4.342 26.608 1.00 97.00 165 ASP A N 1
ATOM 1269 C CA . ASP A 1 165 ? -11.602 5.220 26.506 1.00 97.00 165 ASP A CA 1
ATOM 1270 C C . ASP A 1 165 ? -12.901 4.413 26.678 1.00 97.00 165 ASP A C 1
ATOM 1272 O O . ASP A 1 165 ? -13.796 4.823 27.421 1.00 97.00 165 ASP A O 1
ATOM 1276 N N . ALA A 1 166 ? -12.976 3.215 26.086 1.00 96.94 166 ALA A N 1
ATOM 1277 C CA . ALA A 1 166 ? -14.105 2.304 26.266 1.00 96.94 166 ALA A CA 1
ATOM 1278 C C . ALA A 1 166 ? -14.226 1.800 27.716 1.00 96.94 166 ALA A C 1
ATOM 1280 O O . ALA A 1 166 ? -15.334 1.728 28.247 1.00 96.94 166 ALA A O 1
ATOM 1281 N N . SER A 1 167 ? -13.116 1.494 28.393 1.00 97.31 167 SER A N 1
ATOM 1282 C CA . SER A 1 167 ? -13.131 1.065 29.799 1.00 97.31 167 SER A CA 1
ATOM 1283 C C . SER A 1 167 ? -13.699 2.154 30.709 1.00 97.31 167 SER A C 1
ATOM 1285 O O . SER A 1 167 ? -14.617 1.893 31.487 1.00 97.31 167 SER A O 1
ATOM 1287 N N . LYS A 1 168 ? -13.241 3.402 30.542 1.00 96.81 168 LYS A N 1
ATOM 1288 C CA . LYS A 1 168 ? -13.762 4.559 31.292 1.00 96.81 168 LYS A CA 1
ATOM 1289 C C . LYS A 1 168 ? -15.250 4.790 31.032 1.00 96.81 168 LYS A C 1
ATOM 1291 O O . LYS A 1 168 ? -15.988 5.158 31.943 1.00 96.81 168 LYS A O 1
ATOM 1296 N N . LEU A 1 169 ? -15.704 4.590 29.795 1.00 94.75 169 LEU A N 1
ATOM 1297 C CA . LEU A 1 169 ? -17.115 4.751 29.444 1.00 94.75 169 LEU A CA 1
ATOM 1298 C C . LEU A 1 169 ? -17.988 3.652 30.074 1.00 94.75 169 LEU A C 1
ATOM 1300 O O . LEU A 1 169 ? -19.093 3.926 30.542 1.00 94.75 169 LEU A O 1
ATOM 1304 N N . LEU A 1 170 ? -17.469 2.421 30.146 1.00 94.25 170 LEU A N 1
ATOM 1305 C CA . LEU A 1 170 ? -18.141 1.293 30.791 1.00 94.25 170 LEU A CA 1
ATOM 1306 C C . LEU A 1 170 ? -18.350 1.529 32.294 1.00 94.25 170 LEU A C 1
ATOM 1308 O O . LEU A 1 170 ? -19.429 1.237 32.807 1.00 94.25 170 LEU A O 1
ATOM 1312 N N . GLU A 1 171 ? -17.348 2.078 32.983 1.00 94.25 171 GLU A N 1
ATOM 1313 C CA . GLU A 1 171 ? -17.430 2.438 34.409 1.00 94.25 171 GLU A CA 1
ATOM 1314 C C . GLU A 1 171 ? -18.495 3.508 34.684 1.00 94.25 171 GLU A C 1
ATOM 1316 O O . GLU A 1 171 ? -19.148 3.485 35.725 1.00 94.25 171 GLU A O 1
ATOM 1321 N N . ARG A 1 172 ? -18.720 4.414 33.725 1.00 93.62 172 ARG A N 1
ATOM 1322 C CA . ARG A 1 172 ? -19.751 5.464 33.795 1.00 93.62 172 ARG A CA 1
ATOM 1323 C C . ARG A 1 172 ? 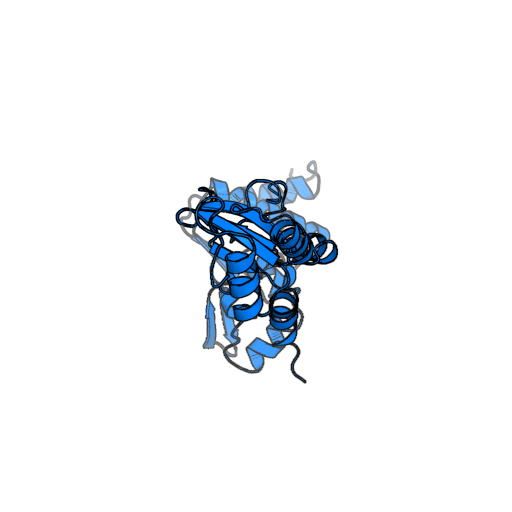-21.166 4.958 33.485 1.00 93.62 172 ARG A C 1
ATOM 1325 O O . ARG A 1 172 ? -22.117 5.719 33.622 1.00 93.62 172 ARG A O 1
ATOM 1332 N N . GLY A 1 173 ? -21.324 3.693 33.085 1.00 91.19 173 GLY A N 1
ATOM 1333 C CA . GLY A 1 173 ? -22.627 3.091 32.779 1.00 91.19 173 GLY A CA 1
ATOM 1334 C C . GLY A 1 173 ? -23.217 3.490 31.422 1.00 91.19 173 GLY A C 1
ATOM 1335 O O . GLY A 1 173 ? -24.403 3.258 31.175 1.00 91.19 173 GLY A O 1
ATOM 1336 N N . GLU A 1 174 ? -22.404 4.067 30.539 1.00 91.38 174 GLU A N 1
ATOM 1337 C CA . GLU A 1 174 ? -22.823 4.496 29.206 1.00 91.38 174 GLU A CA 1
ATOM 1338 C C . GLU A 1 174 ? -23.060 3.311 28.259 1.00 91.38 174 GLU A C 1
ATOM 1340 O O . GLU A 1 174 ? -22.446 2.242 28.373 1.00 91.38 174 GLU A O 1
ATOM 1345 N N . LYS A 1 175 ? -23.974 3.501 27.301 1.00 90.81 175 LYS A N 1
ATOM 1346 C CA . LYS A 1 175 ? -24.468 2.415 26.433 1.00 90.81 175 LYS A CA 1
ATOM 1347 C C . LYS A 1 175 ? -24.002 2.489 24.983 1.00 90.81 175 LYS A C 1
ATOM 1349 O O . LYS A 1 175 ? -24.127 1.485 24.289 1.00 90.81 175 LYS A O 1
ATOM 1354 N N . THR A 1 176 ? -23.478 3.625 24.534 1.00 93.19 176 THR A N 1
ATOM 1355 C CA . THR A 1 176 ? -23.055 3.852 23.141 1.00 93.19 176 THR A CA 1
ATOM 1356 C C . THR A 1 176 ? -21.586 4.249 23.083 1.00 93.19 176 THR A C 1
ATOM 1358 O O . THR A 1 176 ? -20.999 4.603 24.099 1.00 93.19 176 THR A O 1
ATOM 1361 N N . LEU A 1 177 ? -20.971 4.178 21.903 1.00 93.81 177 LEU A N 1
ATOM 1362 C CA . LEU A 1 177 ? -19.568 4.573 21.720 1.00 93.81 177 LEU A CA 1
ATOM 1363 C C . LEU A 1 177 ? -19.414 6.020 21.239 1.00 93.81 177 LEU A C 1
ATOM 1365 O O . LEU A 1 177 ? -18.298 6.522 21.227 1.00 93.81 177 LEU A O 1
ATOM 1369 N N . GLU A 1 178 ? -20.510 6.685 20.858 1.00 93.44 178 GLU A N 1
ATOM 1370 C CA . GLU A 1 178 ? -20.528 7.969 20.135 1.00 93.44 178 GLU A CA 1
ATOM 1371 C C . GLU A 1 178 ? -19.613 9.043 20.744 1.00 93.44 178 GLU A C 1
ATOM 1373 O O . GLU A 1 178 ? -18.943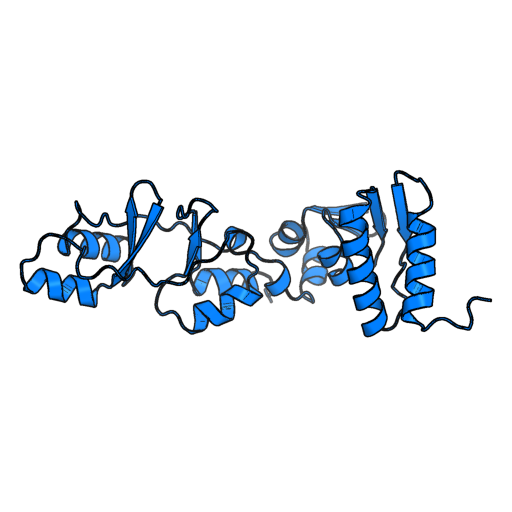 9.763 20.012 1.00 93.44 178 GLU A O 1
ATOM 1378 N N . GLN A 1 179 ? -19.530 9.117 22.075 1.00 92.00 179 GLN A N 1
ATOM 1379 C CA . GLN A 1 179 ? -18.753 10.141 22.785 1.00 92.00 179 GLN A CA 1
ATOM 1380 C C . GLN A 1 179 ? -17.228 9.935 22.730 1.00 92.00 179 GLN A C 1
ATOM 1382 O O . GLN A 1 179 ? -16.481 10.855 23.053 1.00 92.00 179 GLN A O 1
ATOM 1387 N N . ILE A 1 180 ? -16.759 8.734 22.378 1.00 95.50 180 ILE A N 1
ATOM 1388 C CA . ILE A 1 180 ? -15.332 8.361 22.394 1.00 95.50 180 ILE A CA 1
ATOM 1389 C C . ILE A 1 180 ? -14.792 7.976 21.014 1.00 95.50 180 ILE A C 1
ATOM 1391 O O . ILE A 1 180 ? -13.646 7.537 20.905 1.00 95.50 180 ILE A O 1
ATOM 1395 N N . ILE A 1 181 ? -15.598 8.127 19.958 1.00 96.81 181 ILE A N 1
ATOM 1396 C CA . ILE A 1 181 ? -15.144 7.903 18.584 1.00 96.81 181 ILE A CA 1
ATOM 1397 C C . ILE A 1 181 ? -14.190 9.031 18.206 1.00 96.81 181 ILE A C 1
ATOM 1399 O O . ILE A 1 181 ? -14.573 10.200 18.176 1.00 96.81 181 ILE A O 1
ATOM 1403 N N . LYS A 1 182 ? -12.952 8.673 17.866 1.00 96.81 182 LYS A N 1
ATOM 1404 C CA . LYS A 1 182 ? -12.007 9.599 17.240 1.00 96.81 182 LYS A CA 1
ATOM 1405 C C . LYS A 1 182 ? -12.181 9.505 15.731 1.00 96.81 182 LYS A C 1
ATOM 1407 O O . LYS A 1 182 ? -11.925 8.453 15.149 1.00 96.81 182 LYS A O 1
ATOM 1412 N N . THR A 1 183 ? -12.671 10.582 15.128 1.00 95.38 183 THR A N 1
ATOM 1413 C CA . THR A 1 183 ? -12.956 10.666 13.686 1.00 95.38 183 THR A CA 1
ATOM 1414 C C . THR A 1 183 ? -11.765 11.190 12.888 1.00 95.38 183 THR A C 1
ATOM 1416 O O . THR A 1 183 ? -11.634 10.871 11.714 1.00 95.38 183 THR A O 1
ATOM 1419 N N . ASP A 1 184 ? -10.897 11.982 13.522 1.00 93.25 184 ASP A N 1
ATOM 1420 C CA . ASP A 1 184 ? -9.658 12.478 12.925 1.00 93.25 184 ASP A CA 1
ATOM 1421 C C . ASP A 1 184 ? -8.575 11.399 13.027 1.00 93.25 184 ASP A C 1
ATOM 1423 O O . ASP A 1 184 ? -7.809 11.328 13.993 1.00 93.25 184 ASP A O 1
ATOM 1427 N N . ILE A 1 185 ? -8.611 10.473 12.070 1.00 94.56 185 ILE A N 1
ATOM 1428 C CA . ILE A 1 185 ? -7.629 9.404 11.923 1.00 94.56 185 ILE A CA 1
ATOM 1429 C C . ILE A 1 185 ? -7.035 9.445 10.517 1.00 94.56 185 ILE A C 1
ATOM 1431 O O . ILE A 1 185 ? -7.771 9.646 9.548 1.00 94.56 185 ILE A O 1
ATOM 1435 N N . PRO A 1 186 ? -5.719 9.227 10.368 1.00 95.56 186 PRO A N 1
ATOM 1436 C CA . PRO A 1 186 ? -5.126 9.095 9.051 1.00 95.56 186 PRO A CA 1
ATOM 1437 C C . PRO A 1 186 ? -5.657 7.835 8.362 1.00 95.56 186 PRO A C 1
ATOM 1439 O O . PRO A 1 186 ? -5.817 6.776 8.975 1.00 95.56 186 PRO A O 1
ATOM 1442 N N . THR A 1 187 ? -5.904 7.963 7.064 1.00 97.25 187 THR A N 1
ATOM 1443 C CA . THR A 1 187 ? -6.298 6.866 6.176 1.00 97.25 187 THR A CA 1
ATOM 1444 C C . THR A 1 187 ? -5.482 6.960 4.897 1.00 97.25 187 THR A C 1
ATOM 1446 O O . THR A 1 187 ? -5.043 8.054 4.538 1.00 97.25 187 THR A O 1
ATOM 1449 N N . VAL A 1 188 ? -5.280 5.831 4.228 1.00 98.00 188 VAL A N 1
ATOM 1450 C CA . VAL A 1 188 ? -4.555 5.752 2.953 1.00 98.00 188 VAL A CA 1
ATOM 1451 C C . VAL A 1 188 ? -5.383 5.014 1.909 1.00 98.00 188 VAL A C 1
ATOM 1453 O O . VAL A 1 188 ? -6.281 4.239 2.256 1.00 98.00 188 VAL A O 1
ATOM 1456 N N . ALA A 1 189 ? -5.087 5.268 0.639 1.00 98.19 189 ALA A N 1
ATOM 1457 C CA . ALA A 1 189 ? -5.684 4.549 -0.477 1.00 98.19 189 ALA A CA 1
ATOM 1458 C C . ALA A 1 189 ? -4.966 3.198 -0.698 1.00 98.19 189 ALA A C 1
ATOM 1460 O O . ALA A 1 189 ? -3.838 3.027 -0.225 1.00 98.19 189 ALA A O 1
ATOM 1461 N N . PRO A 1 190 ? -5.594 2.216 -1.374 1.00 97.50 190 PRO A N 1
ATOM 1462 C CA . PRO A 1 190 ? -5.003 0.888 -1.572 1.00 97.50 190 PRO A CA 1
ATOM 1463 C C . PRO A 1 190 ? -3.683 0.918 -2.359 1.00 97.50 190 PRO A C 1
ATOM 1465 O O . PRO A 1 190 ? -2.770 0.160 -2.060 1.00 97.50 190 PRO A O 1
ATOM 1468 N N . ASP A 1 191 ? -3.545 1.853 -3.291 1.00 95.38 191 ASP A N 1
ATOM 1469 C CA . ASP A 1 191 ? -2.373 2.072 -4.146 1.00 95.38 191 ASP A CA 1
ATOM 1470 C C . ASP A 1 191 ? -1.234 2.859 -3.469 1.00 95.38 191 ASP A C 1
ATOM 1472 O O . ASP A 1 191 ? -0.173 3.051 -4.059 1.00 95.38 191 ASP A O 1
ATOM 1476 N N . THR A 1 192 ? -1.412 3.314 -2.223 1.00 96.50 192 THR A N 1
ATOM 1477 C CA . THR A 1 192 ? -0.382 4.086 -1.508 1.00 96.50 192 THR A CA 1
ATOM 1478 C C . THR A 1 192 ? 0.854 3.227 -1.242 1.00 96.50 192 THR A C 1
ATOM 1480 O O . THR A 1 192 ? 0.753 2.181 -0.605 1.00 96.50 192 THR A O 1
ATOM 1483 N N . VAL A 1 193 ? 2.030 3.682 -1.674 1.00 94.19 193 VAL A N 1
ATOM 1484 C CA . VAL A 1 193 ? 3.281 2.918 -1.552 1.00 94.19 193 VAL A CA 1
ATOM 1485 C C . VAL A 1 193 ? 3.822 2.872 -0.122 1.00 94.19 193 VAL A C 1
ATOM 1487 O O . VAL A 1 193 ? 3.681 3.818 0.657 1.00 94.19 193 VAL A O 1
ATOM 1490 N N . ALA A 1 194 ? 4.516 1.787 0.218 1.00 93.44 194 ALA A N 1
ATOM 1491 C CA . ALA A 1 194 ? 5.066 1.507 1.542 1.00 93.44 194 ALA A CA 1
ATOM 1492 C C . ALA A 1 194 ? 5.954 2.639 2.079 1.00 93.44 194 ALA A C 1
ATOM 1494 O O . ALA A 1 194 ? 5.899 2.950 3.272 1.00 93.44 194 ALA A O 1
ATOM 1495 N N . LYS A 1 195 ? 6.716 3.308 1.205 1.00 93.69 195 LYS A N 1
ATOM 1496 C CA . LYS A 1 195 ? 7.523 4.490 1.537 1.00 93.69 195 LYS A CA 1
ATOM 1497 C C . LYS A 1 195 ? 6.714 5.590 2.236 1.00 93.69 195 LYS A C 1
ATOM 1499 O O . LYS A 1 195 ? 7.226 6.204 3.172 1.00 93.69 195 LYS A O 1
ATOM 1504 N N . ASP A 1 196 ? 5.464 5.797 1.829 1.00 94.81 196 ASP A N 1
ATOM 1505 C CA . ASP A 1 196 ? 4.571 6.808 2.405 1.00 94.81 196 ASP A CA 1
ATOM 1506 C C . ASP A 1 196 ? 3.814 6.280 3.636 1.00 94.81 196 ASP A C 1
ATOM 1508 O O . ASP A 1 19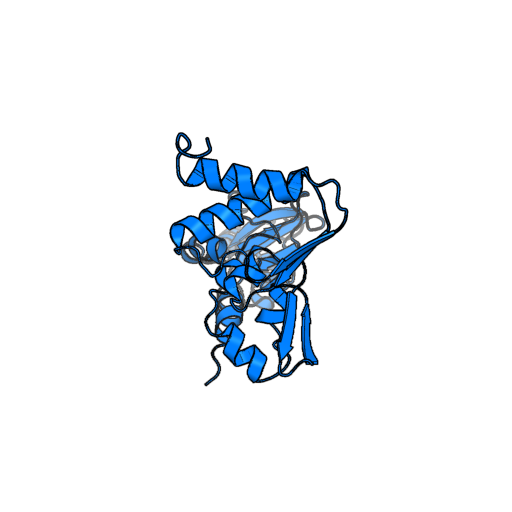6 ? 3.381 7.054 4.49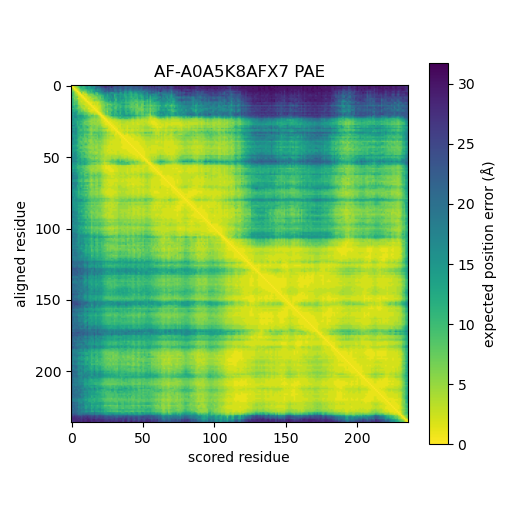5 1.00 94.81 196 ASP A O 1
ATOM 1512 N N . LEU A 1 197 ? 3.719 4.955 3.790 1.00 95.62 197 LEU A N 1
ATOM 1513 C CA . LEU A 1 197 ? 3.134 4.318 4.972 1.00 95.62 197 LEU A CA 1
ATOM 1514 C C . LEU A 1 197 ? 4.050 4.433 6.198 1.00 95.62 197 LEU A C 1
ATOM 1516 O O . LEU A 1 197 ? 3.556 4.645 7.308 1.00 95.62 197 LEU A O 1
ATOM 1520 N N . PHE A 1 198 ? 5.374 4.322 6.029 1.00 92.31 198 PHE A N 1
ATOM 1521 C CA . PHE A 1 198 ? 6.328 4.323 7.150 1.00 92.31 198 PHE A CA 1
ATOM 1522 C C . PHE A 1 198 ? 6.237 5.563 8.056 1.00 92.31 198 PHE A C 1
ATOM 1524 O O . PHE A 1 198 ? 6.117 5.382 9.274 1.00 92.31 198 PHE A O 1
ATOM 1531 N N . PRO A 1 199 ? 6.252 6.807 7.531 1.00 93.19 199 PRO A N 1
ATOM 1532 C CA . PRO A 1 199 ? 6.140 8.004 8.361 1.00 93.19 199 PRO A CA 1
ATOM 1533 C C . PRO A 1 199 ? 4.836 8.054 9.161 1.00 93.19 199 PRO A C 1
ATOM 1535 O O . PRO A 1 199 ? 4.852 8.434 10.334 1.00 93.19 199 PRO A O 1
ATOM 1538 N N . LEU A 1 200 ? 3.722 7.627 8.555 1.00 93.81 200 LEU A N 1
ATOM 1539 C CA . LEU A 1 200 ? 2.421 7.557 9.221 1.00 93.81 200 LEU A CA 1
ATOM 1540 C C . LEU A 1 200 ? 2.457 6.514 10.340 1.00 93.81 200 LEU A C 1
ATOM 1542 O O . LEU A 1 200 ? 2.182 6.816 11.500 1.00 93.81 200 LEU A O 1
ATOM 1546 N N . MET A 1 201 ? 2.876 5.291 10.020 1.00 93.31 201 MET A N 1
ATOM 1547 C CA . MET A 1 201 ? 2.939 4.181 10.970 1.00 93.31 201 MET A CA 1
ATOM 1548 C C . MET A 1 201 ? 3.874 4.447 12.154 1.00 93.31 201 MET A C 1
ATOM 1550 O O . MET A 1 201 ? 3.612 3.963 13.259 1.00 93.31 201 MET A O 1
ATOM 1554 N N . ALA A 1 202 ? 4.951 5.210 11.959 1.00 90.94 202 ALA A N 1
ATOM 1555 C CA . ALA A 1 202 ? 5.874 5.575 13.031 1.00 90.94 202 ALA A CA 1
ATOM 1556 C C . ALA A 1 202 ? 5.185 6.373 14.151 1.00 90.94 202 ALA A C 1
ATOM 1558 O O . ALA A 1 202 ? 5.526 6.208 15.322 1.00 90.94 202 ALA A O 1
ATOM 1559 N N . GLN A 1 203 ? 4.186 7.188 13.803 1.00 90.56 203 GLN A N 1
ATOM 1560 C CA . GLN A 1 203 ? 3.454 8.043 14.741 1.00 90.56 203 GLN A CA 1
ATOM 1561 C C . GLN A 1 203 ? 2.231 7.349 15.354 1.00 90.56 203 GLN A C 1
ATOM 1563 O O . GLN A 1 203 ? 1.720 7.779 16.388 1.00 90.56 203 GLN A O 1
ATOM 1568 N N . LEU A 1 204 ? 1.763 6.262 14.739 1.00 93.00 204 LEU A N 1
ATOM 1569 C CA . LEU A 1 204 ? 0.567 5.549 15.168 1.00 93.00 204 LEU A CA 1
ATOM 1570 C C . LEU A 1 204 ? 0.878 4.433 16.171 1.00 93.00 204 LEU A C 1
ATOM 1572 O O . LEU A 1 204 ? 1.813 3.636 16.020 1.00 93.00 204 LEU A O 1
ATOM 1576 N N . SER A 1 205 ? 0.032 4.349 17.196 1.00 91.75 205 SER A N 1
ATOM 1577 C CA . SER A 1 205 ? -0.017 3.252 18.172 1.00 91.75 205 SER A CA 1
ATOM 1578 C C . SER A 1 205 ? -1.059 2.181 17.822 1.00 91.75 205 SER A C 1
ATOM 1580 O O . SER A 1 205 ? -1.239 1.224 18.572 1.00 91.75 205 SER A O 1
ATOM 1582 N N . TYR A 1 206 ? -1.740 2.337 16.689 1.00 95.00 206 TYR A N 1
ATOM 1583 C CA . TYR A 1 206 ? -2.814 1.481 16.192 1.00 95.00 206 TYR A CA 1
ATOM 1584 C C . TYR A 1 206 ? -2.628 1.214 14.685 1.00 95.00 206 TYR A C 1
ATOM 1586 O O . TYR A 1 206 ? -1.800 1.880 14.056 1.00 95.00 206 TYR A O 1
ATOM 1594 N N . PRO A 1 207 ? -3.333 0.225 14.101 1.00 96.12 207 PRO A N 1
ATOM 1595 C CA . PRO A 1 207 ? -3.237 -0.069 12.671 1.00 96.12 207 PRO A CA 1
ATOM 1596 C C . PRO A 1 207 ? -3.643 1.129 11.803 1.00 96.12 207 PRO A C 1
ATOM 1598 O O . PRO A 1 207 ? -4.521 1.896 12.186 1.00 96.12 207 PRO A O 1
ATOM 1601 N N . LEU A 1 208 ? -3.047 1.273 10.622 1.00 97.69 208 LEU A N 1
ATOM 1602 C CA . LEU A 1 208 ? -3.431 2.300 9.650 1.00 97.69 208 LEU A CA 1
ATOM 1603 C C . LEU A 1 208 ? -4.583 1.780 8.779 1.00 97.69 208 LEU A C 1
ATOM 1605 O O . LEU A 1 208 ? -4.517 0.660 8.279 1.00 97.69 208 LEU A O 1
ATOM 1609 N N . ALA A 1 209 ? -5.644 2.567 8.607 1.00 97.88 209 ALA A N 1
ATOM 1610 C CA . ALA A 1 209 ? -6.801 2.165 7.810 1.00 97.88 209 ALA A CA 1
ATOM 1611 C C . ALA A 1 209 ? -6.561 2.376 6.309 1.00 97.88 209 ALA A C 1
ATOM 1613 O O . ALA A 1 209 ? -6.196 3.476 5.887 1.00 97.88 209 ALA A O 1
ATOM 1614 N N . VAL A 1 210 ? -6.846 1.341 5.514 1.00 98.31 210 VAL A N 1
ATOM 1615 C CA . VAL A 1 210 ? -6.849 1.402 4.046 1.00 98.31 210 VAL A CA 1
ATOM 1616 C C . VAL A 1 210 ? -8.290 1.523 3.568 1.00 98.31 210 VAL A C 1
ATOM 1618 O O . VAL A 1 210 ? -9.121 0.658 3.869 1.00 98.31 210 VAL A O 1
ATOM 1621 N N . VAL A 1 211 ? -8.612 2.596 2.849 1.00 98.12 211 VAL A N 1
ATOM 1622 C CA . VAL A 1 211 ? -9.983 2.920 2.430 1.00 98.12 211 VAL A CA 1
ATOM 1623 C C . VAL A 1 211 ? -10.082 3.128 0.926 1.00 98.12 211 VAL A C 1
ATOM 1625 O O . VAL A 1 211 ? -9.149 3.609 0.300 1.00 98.12 211 VAL A O 1
ATOM 1628 N N . ASP A 1 212 ? -11.231 2.788 0.344 1.00 97.31 212 ASP A N 1
ATOM 1629 C CA . ASP A 1 212 ? -11.522 3.124 -1.054 1.00 97.31 212 ASP A CA 1
ATOM 1630 C C . ASP A 1 212 ? -12.040 4.567 -1.225 1.00 97.31 212 ASP A C 1
ATOM 1632 O O . ASP A 1 212 ? -12.296 5.279 -0.252 1.00 97.31 212 ASP A O 1
ATOM 1636 N N . GLU A 1 213 ? -12.284 4.979 -2.472 1.00 95.69 213 GLU A N 1
ATOM 1637 C CA . GLU A 1 213 ? -12.832 6.302 -2.827 1.00 95.69 213 GLU A CA 1
ATOM 1638 C C . GLU A 1 213 ? -14.177 6.627 -2.152 1.00 95.69 213 GLU A C 1
ATOM 1640 O O . GLU A 1 213 ? -14.540 7.789 -1.970 1.00 95.69 213 GLU A O 1
ATOM 1645 N N . LYS A 1 214 ? -14.948 5.603 -1.763 1.00 96.50 214 LYS A N 1
ATOM 1646 C CA . LYS A 1 214 ? -16.234 5.747 -1.057 1.00 96.50 214 LYS A CA 1
ATOM 1647 C C . LYS A 1 214 ? -16.058 5.743 0.463 1.00 96.50 214 LYS A C 1
ATOM 1649 O O . LYS A 1 214 ? -17.053 5.670 1.194 1.00 96.50 214 LYS A O 1
ATOM 1654 N N . HIS A 1 215 ? -14.814 5.820 0.930 1.00 96.38 215 HIS A N 1
ATOM 1655 C CA . HIS A 1 215 ? -14.409 5.764 2.327 1.00 96.38 215 HIS A CA 1
ATOM 1656 C C . HIS A 1 215 ? -14.836 4.462 3.024 1.00 96.38 215 HIS A C 1
ATOM 1658 O O . HIS A 1 215 ? -15.225 4.443 4.199 1.00 96.38 215 HIS A O 1
ATOM 1664 N N . ARG A 1 216 ? -14.829 3.351 2.276 1.00 97.31 216 ARG A N 1
ATOM 1665 C CA . ARG A 1 216 ? -15.075 2.012 2.817 1.00 97.31 216 ARG A CA 1
ATOM 1666 C C . ARG A 1 216 ? -13.751 1.374 3.205 1.00 97.31 216 ARG A C 1
ATOM 1668 O O . ARG A 1 216 ? -12.838 1.334 2.390 1.00 97.31 216 ARG A O 1
ATOM 1675 N N . LEU A 1 217 ? -13.680 0.837 4.418 1.00 97.62 217 LEU A N 1
ATOM 1676 C CA . LEU A 1 217 ? -12.527 0.106 4.926 1.00 97.62 217 LEU A CA 1
ATOM 1677 C C . LEU A 1 217 ? -12.321 -1.171 4.103 1.00 97.62 217 LEU A C 1
ATOM 1679 O O . LEU A 1 217 ? -13.209 -2.028 4.023 1.00 97.62 217 LEU A O 1
ATOM 1683 N N . LYS A 1 218 ? -11.155 -1.263 3.468 1.00 97.94 218 LYS A N 1
ATOM 1684 C CA . LYS A 1 218 ? -10.722 -2.387 2.632 1.00 97.94 218 LYS A CA 1
ATOM 1685 C C . LYS A 1 218 ? -9.838 -3.356 3.410 1.00 97.94 218 LYS A C 1
ATOM 1687 O O . LYS A 1 218 ? -9.991 -4.559 3.244 1.00 97.94 218 LYS A O 1
ATOM 1692 N N . GLY A 1 219 ? -9.005 -2.824 4.297 1.00 97.62 219 GLY A N 1
ATOM 1693 C CA . GLY A 1 219 ? -8.064 -3.567 5.124 1.00 97.62 219 GLY A CA 1
ATOM 1694 C C . GLY A 1 219 ? -7.360 -2.636 6.101 1.00 97.62 219 GLY A C 1
ATOM 1695 O O . GLY A 1 219 ? -7.687 -1.446 6.197 1.00 97.62 219 GLY A O 1
ATOM 1696 N N . ILE A 1 220 ? -6.406 -3.185 6.844 1.00 97.75 220 ILE A N 1
ATOM 1697 C CA . ILE A 1 220 ? -5.569 -2.423 7.772 1.00 97.75 220 ILE A CA 1
ATOM 1698 C C . ILE A 1 220 ? -4.102 -2.781 7.578 1.00 97.75 220 ILE A C 1
ATOM 1700 O O . ILE A 1 220 ? -3.765 -3.942 7.370 1.00 97.75 220 ILE A O 1
ATOM 1704 N N . VAL A 1 221 ? -3.215 -1.801 7.709 1.00 97.44 221 VAL A N 1
ATOM 1705 C CA . VAL A 1 221 ? -1.771 -2.043 7.734 1.00 97.44 221 VAL A CA 1
ATOM 1706 C C . VAL A 1 221 ? -1.304 -2.068 9.184 1.00 97.44 221 VAL A C 1
ATOM 1708 O O . VAL A 1 221 ? -1.494 -1.115 9.946 1.00 97.44 221 VAL A O 1
ATOM 1711 N N . VAL A 1 222 ? -0.695 -3.184 9.578 1.00 95.50 222 VAL A N 1
ATOM 1712 C CA . VAL A 1 222 ? -0.075 -3.371 10.896 1.00 95.50 222 VAL A CA 1
ATOM 1713 C C . VAL A 1 222 ? 1.444 -3.381 10.756 1.00 95.50 222 VAL A C 1
ATOM 1715 O O . VAL A 1 222 ? 1.971 -3.864 9.758 1.00 95.50 222 VAL A O 1
ATOM 1718 N N . LYS A 1 223 ? 2.168 -2.891 11.776 1.00 92.88 223 LYS A N 1
ATOM 1719 C CA . LYS A 1 223 ? 3.638 -2.734 11.715 1.00 92.88 223 LYS A CA 1
ATOM 1720 C C . LYS A 1 223 ? 4.350 -4.038 11.356 1.00 92.88 223 LYS A C 1
ATOM 1722 O O . LYS A 1 223 ? 5.284 -4.024 10.570 1.00 92.88 223 LYS A O 1
ATOM 1727 N N . GLY A 1 224 ? 3.887 -5.154 11.921 1.00 91.75 224 GLY A N 1
ATOM 1728 C CA . GLY A 1 224 ? 4.453 -6.473 11.645 1.00 91.75 224 GLY A CA 1
ATOM 1729 C C . GLY A 1 224 ? 4.286 -6.910 10.189 1.00 91.75 224 GLY A C 1
ATOM 1730 O O . GLY A 1 224 ? 5.237 -7.424 9.624 1.00 91.75 224 GLY A O 1
ATOM 1731 N N . ALA A 1 225 ? 3.128 -6.656 9.573 1.00 91.75 225 ALA A N 1
ATOM 1732 C CA . ALA A 1 225 ? 2.879 -7.013 8.175 1.00 91.75 225 ALA A CA 1
ATOM 1733 C C . ALA A 1 225 ? 3.730 -6.158 7.227 1.00 91.75 225 ALA A C 1
ATOM 1735 O O . ALA A 1 225 ? 4.398 -6.693 6.352 1.00 91.75 225 ALA A O 1
ATOM 1736 N N . LEU A 1 226 ? 3.794 -4.844 7.476 1.00 91.81 226 LEU A N 1
ATOM 1737 C CA . LEU A 1 226 ? 4.618 -3.928 6.684 1.00 91.81 226 LEU A CA 1
ATOM 1738 C C . LEU A 1 226 ? 6.117 -4.273 6.756 1.00 91.81 226 LEU A C 1
ATOM 1740 O O . LEU A 1 226 ? 6.803 -4.244 5.742 1.00 91.81 226 LEU A O 1
ATOM 1744 N N . LEU A 1 227 ? 6.637 -4.598 7.946 1.00 90.25 227 LEU A N 1
ATOM 1745 C CA . LEU A 1 227 ? 8.045 -4.984 8.117 1.00 90.25 227 LEU A CA 1
ATOM 1746 C C . LEU A 1 227 ? 8.334 -6.400 7.599 1.00 90.25 227 LEU A C 1
ATOM 1748 O O . LEU A 1 227 ? 9.409 -6.636 7.050 1.00 90.25 227 LEU A O 1
ATOM 1752 N N . GLY A 1 228 ? 7.388 -7.326 7.772 1.00 87.88 228 GLY A N 1
ATOM 1753 C CA . GLY A 1 228 ? 7.482 -8.698 7.274 1.00 87.88 228 GLY A CA 1
ATOM 1754 C C . GLY A 1 228 ? 7.595 -8.735 5.755 1.00 87.88 228 GLY A C 1
ATOM 1755 O O . GLY A 1 228 ? 8.523 -9.347 5.240 1.00 87.88 228 GLY A O 1
ATOM 1756 N N . ALA A 1 229 ? 6.764 -7.953 5.060 1.00 84.19 229 ALA A N 1
ATOM 1757 C CA . ALA A 1 229 ? 6.801 -7.827 3.603 1.00 84.19 229 ALA A CA 1
ATOM 1758 C C . ALA A 1 229 ? 8.147 -7.310 3.052 1.00 84.19 229 ALA A C 1
ATOM 1760 O O . ALA A 1 229 ? 8.469 -7.554 1.896 1.00 84.19 229 ALA A O 1
ATOM 1761 N N . LEU A 1 230 ? 8.950 -6.610 3.864 1.00 80.62 230 LEU A N 1
ATOM 1762 C CA . LEU A 1 230 ? 10.310 -6.193 3.491 1.00 80.62 230 LEU A CA 1
ATOM 1763 C C . LEU A 1 230 ? 11.398 -7.204 3.874 1.00 80.62 230 LEU A C 1
ATOM 1765 O O . LEU A 1 230 ? 12.537 -7.072 3.429 1.00 80.62 230 LEU A O 1
ATOM 1769 N N . SER A 1 231 ? 11.086 -8.140 4.771 1.00 75.75 231 SER A N 1
ATOM 1770 C CA . SER A 1 231 ? 12.063 -9.056 5.372 1.00 75.75 231 SER A CA 1
ATOM 1771 C C . SER A 1 231 ? 12.003 -10.459 4.779 1.00 75.75 231 SER A C 1
ATOM 1773 O O . SER A 1 231 ? 13.030 -11.125 4.766 1.00 75.75 231 SER A O 1
ATOM 1775 N N . GLU A 1 232 ? 10.849 -10.902 4.268 1.00 64.81 232 GLU A N 1
ATOM 1776 C CA . GLU A 1 232 ? 10.683 -12.234 3.654 1.00 64.81 232 GLU A CA 1
ATOM 1777 C C . GLU A 1 232 ? 11.628 -12.471 2.458 1.00 64.81 232 GLU A C 1
ATOM 1779 O O . GLU A 1 232 ? 12.016 -13.608 2.212 1.00 64.81 232 GLU A O 1
ATOM 1784 N N . ASN A 1 233 ? 12.119 -11.404 1.820 1.00 53.47 233 ASN A N 1
ATOM 1785 C CA . ASN A 1 233 ? 13.079 -11.468 0.711 1.00 53.47 233 ASN A CA 1
ATOM 1786 C C . ASN A 1 233 ? 14.547 -11.241 1.106 1.00 53.47 233 ASN A C 1
ATOM 1788 O O . ASN A 1 233 ? 15.409 -11.181 0.238 1.00 53.47 233 ASN A O 1
ATOM 1792 N N . LYS A 1 234 ? 14.856 -11.058 2.396 1.00 48.25 234 LYS A N 1
ATOM 1793 C CA . LYS A 1 234 ? 16.242 -10.909 2.887 1.00 48.25 234 LYS A CA 1
ATOM 1794 C C . LYS A 1 234 ? 16.816 -12.217 3.439 1.00 48.25 234 LYS A C 1
ATOM 1796 O O . LYS A 1 234 ? 17.691 -12.181 4.301 1.00 48.25 234 LYS A O 1
ATOM 1801 N N . SER A 1 235 ? 16.275 -13.354 3.019 1.00 40.19 235 SER A N 1
ATOM 1802 C CA . SER A 1 235 ? 16.522 -14.638 3.671 1.00 40.19 235 SER A CA 1
ATOM 1803 C C . SER A 1 235 ? 17.875 -15.252 3.265 1.00 40.19 235 SER A C 1
ATOM 1805 O O . SER A 1 235 ? 17.952 -15.934 2.253 1.00 40.19 235 SER A O 1
ATOM 1807 N N . ASP A 1 236 ? 18.871 -14.998 4.129 1.00 40.72 236 ASP A N 1
ATOM 1808 C CA . ASP A 1 236 ? 20.120 -15.729 4.470 1.00 40.72 236 ASP A CA 1
ATOM 1809 C C . ASP A 1 236 ? 21.153 -16.129 3.390 1.00 40.72 236 ASP A C 1
ATOM 1811 O O . ASP A 1 236 ? 20.948 -17.118 2.651 1.00 40.72 236 ASP A O 1
#

Secondary structure (DSSP, 8-state):
--TTS-HHHHHHHHHHHHHTS--SEEEEESTTTTS-HHHHHHHHHHHHHHHHHH--EEEEE-S-HHHHHHH-SSEEEEETTEEEEEE-HHHHHHS-SSHHHHHHHTTS-GGGT-BHHHH-B----PBPTTT--HHHHHHHHHHTT-SEEEEEETTEEEEEEEHHHHHHHHHTT---SGGG-B----EE-TT-BHHHHHHHHHH-SSPEEEE-TT-BEEEEE-HHHHHHHHHTT---

Foldseek 3Di:
DLVPDDPLRSLCVVVVVQLVPPDLEEEAAQVLVPDDPVVSVVSLVVVVVVCVVSVGHYDYDDPQLVSCLSNPQKDFDDDPRHTQDIDHSCCLQQPPSDPVSLVRNPVDDQQQPDFQQNLFDALQDAAEQAQAALVNQLVVCVVVVHQKHFYDDPQQTQAMAGNVNSVVCVVVVDGGCNVRGDRPADEAERGHGNNVVVVNQVPDPHWHFYAHPSNGTPGTHDPCSSVCSVCVSVDD

Sequence (236 aa):
MPAQLSGGMQQRVGLARALALDADIMLMDEAFSALDPLIRKNMQDELLSLQEDVQKTIIFISHDLDEALKLGDRIVLMKDGAIVQQGTAEEILTNPANEYVEKFVEEVDMTKVLTAESVMVDYGEMANAKTDGPRAALHKMRKLKTSSIFVGRNRKLEGIVFADDASKLLERGEKTLEQIIKTDIPTVAPDTVAKDLFPLMAQLSYPLAVVDEKHRLKGIVVKGALLGALSENKSD

Radius of gyration: 24.23 Å; Cα contacts (8 Å, |Δi|>4): 332; chains: 1; bounding box: 50×45×70 Å

Solvent-accessible surface area (backbone atoms only — not comparable to full-atom values): 13691 Å² total; per-residue (Å²): 132,75,86,85,49,56,74,72,52,49,48,49,52,54,51,50,54,62,66,69,44,96,56,71,66,44,81,37,74,48,80,51,72,92,46,57,74,70,60,30,52,54,50,52,53,49,50,54,60,49,42,76,77,65,69,56,49,72,51,76,44,71,93,50,63,71,56,44,54,73,72,34,82,64,41,75,44,68,55,98,93,39,80,68,44,72,36,40,54,54,47,53,66,78,56,47,81,44,74,70,49,43,66,64,46,62,83,53,74,56,43,77,62,42,26,40,58,78,41,35,41,85,64,87,65,67,36,35,50,76,82,30,22,26,67,54,45,49,50,51,19,57,76,70,74,43,65,50,42,45,26,34,58,96,50,28,62,60,30,35,36,42,45,70,60,30,52,56,38,42,77,71,69,51,63,49,37,66,93,60,54,43,57,92,62,80,69,43,47,44,80,41,32,40,61,69,45,50,70,55,54,72,75,47,95,61,67,43,42,25,28,50,99,83,43,29,58,75,28,24,39,40,74,67,43,55,52,44,74,67,45,76,73,65,75,127

Mean predicted aligned error: 8.73 Å

InterPro domains:
  IPR000644 CBS domain [PF00571] (178-231)
  IPR003439 ABC transporter-like, ATP-binding domain [PF00005] (3-32)
  IPR027417 P-loop containing nucleoside triphosphate hydrolase [G3DSA:3.40.50.300] (1-118)
  IPR027417 P-loop containing nucleoside triphosphate hydrolase [SSF52540] (1-112)
  IPR046342 CBS domain superfamily [G3DSA:3.10.580.10] (126-235)
  IPR046342 CBS domain superfamily [SSF54631] (114-232)
  IPR051921 ABC transporter osmolyte uptake ATP-binding protein [PTHR43869] (2-234)

pLDDT: mean 87.66, std 12.0, range [40.19, 98.31]

Organism: NCBI:txid2752305

Nearest PDB structures (foldseek):
  3fvq-assembly1_B  TM=8.108E-01  e=5.999E-08  Neisseria gonorrhoeae FA 1090
  4khz-assembly1_B  TM=8.594E-01  e=2.328E-07  Escherichia coli DH1
  3rlf-assembly1_B  TM=7.560E-01  e=8.837E-08  Escherichia coli K-12
  5iip-assembly2_C  TM=8.541E-01  e=2.328E-07  Staphylococcus aureus
  3puy-assembly1_B  TM=7.334E-01  e=2.825E-07  Escherichia coli K-12